Protein AF-A0A316UF73-F1 (afdb_monomer)

Sequence (270 aa):
MPQETIDFPAAYVLIGAYRLAHDPALWKPMWQDISGAAKKAGLVALVWGILTWPLQRVFVRTFMGGSSRVLGMSGAYHSLSEKADRLDDSLPFIIPIPSLQGFATFMFVLSQCSTILELWLRRRLKAARAKAYGETVRSRGKAPEWWTDYYEEWEEPPTQKAIKGAQKQSFYTKLATPLLRFFVFKVLLLPLDWVPFLSLFLSSWLRSLSLGRQLHEPLFQAKRMTPLQVEVWVTERSFAYRQFGFAAALFEHIPILGLVLSISNRVGAA

Radius of gyration: 22.14 Å; Cα contacts (8 Å, |Δi|>4): 238; chains: 1; bounding box: 57×42×58 Å

Solvent-accessible surface area (backbone atoms only — not comparable to full-atom values): 14469 Å² total; per-residue (Å²): 128,88,74,89,65,68,96,55,47,41,52,31,42,54,53,9,42,53,47,41,76,69,35,66,86,52,38,50,64,44,43,65,75,35,45,70,61,49,53,56,35,49,50,53,28,49,53,48,45,64,72,44,40,69,61,45,47,52,49,46,51,53,48,57,60,48,52,35,65,79,62,76,43,48,66,61,51,49,54,52,47,54,53,54,54,55,58,64,75,72,49,103,59,90,68,86,70,53,55,72,66,49,43,51,31,50,54,52,46,42,45,52,30,29,50,51,36,46,67,75,37,44,70,52,52,54,52,38,27,53,49,37,25,52,52,43,44,56,74,67,66,67,56,77,79,73,58,48,66,75,71,86,88,56,97,79,66,64,51,73,59,16,54,56,46,52,58,49,48,58,52,48,62,70,62,56,40,73,65,51,48,46,43,49,68,58,56,70,38,47,79,40,60,75,44,82,63,46,39,58,53,50,54,19,54,74,40,2,51,61,45,28,51,62,50,36,44,66,59,42,59,62,22,67,49,50,75,66,53,50,32,33,57,46,58,77,40,39,66,51,32,28,44,27,11,24,47,40,38,53,46,42,66,39,63,57,56,8,65,57,40,50,34,16,35,21,36,33,55,80

Mean predicted aligned error: 8.93 Å

Nearest PDB structures (foldseek):
  3tx3-assembly1_A  TM=4.507E-01  e=2.205E-02  Idiomarina loihiensis
  6d9z-assembly1_F  TM=4.640E-01  e=1.480E-01  Pseudomonas denitrificans (nom. rej.)

pLDDT: mean 82.26, std 13.81, range [28.83, 95.88]

Organism: NCBI:txid1684307

Secondary structure (DSSP, 8-state):
------S-TTHHHHHHHHHHHH-HHHHHHHHHHHHHHHHHHHHHHHHHHHHHHHHHHHHHHHHHHHHHHHTT-HHHHHHHHHHHHHHHTT-SS------HHHHHHHHHHHHHHHHHHHHHHHHHHHHHHHHHHHHHHHHTT--GGGSPPP----SS--HHHHHHHHHHHHHHHHH--HHHHHIIIIIITGGGGGSTTHHHHHHHHHHHHHHHHHHHHHHHHHTT--HHHHHHHHHHTHHHHHHHHHHHHHHHTSTTHHHHHHHHHHHHT-

InterPro domains:
  IPR052786 Outer_spore_wall_assembly [PTHR34292] (11-270)

Structure (mmCIF, N/CA/C/O backbone):
data_AF-A0A316UF73-F1
#
_entry.id   AF-A0A316UF73-F1
#
loop_
_atom_site.group_PDB
_atom_site.id
_atom_site.type_symbol
_atom_site.label_atom_id
_atom_site.label_alt_id
_atom_site.label_comp_id
_atom_site.label_asym_id
_atom_site.label_entity_id
_atom_site.label_seq_id
_atom_site.pdbx_PDB_ins_code
_atom_site.Cartn_x
_atom_site.Cartn_y
_atom_site.Cartn_z
_atom_site.occupancy
_atom_site.B_iso_or_equiv
_atom_site.auth_seq_id
_atom_site.auth_comp_id
_atom_site.auth_asym_id
_atom_site.auth_atom_id
_atom_site.pdbx_PDB_model_num
ATOM 1 N N . MET A 1 1 ? -15.124 -5.690 26.828 1.00 28.83 1 MET A N 1
ATOM 2 C CA . MET A 1 1 ? -13.990 -6.639 26.932 1.00 28.83 1 MET A CA 1
ATOM 3 C C . MET A 1 1 ? -12.790 -5.991 26.269 1.00 28.83 1 MET A C 1
ATOM 5 O O . MET A 1 1 ? -12.971 -5.543 25.140 1.00 28.83 1 MET A O 1
ATOM 9 N N . PRO A 1 2 ? -11.619 -5.901 26.920 1.00 35.25 2 PRO A N 1
ATOM 10 C CA . PRO A 1 2 ? -10.421 -5.437 26.238 1.00 35.25 2 PRO A CA 1
ATOM 11 C C . PRO A 1 2 ? -10.110 -6.464 25.148 1.00 35.25 2 PRO A C 1
ATOM 13 O O . PRO A 1 2 ? -9.874 -7.637 25.425 1.00 35.25 2 PRO A O 1
ATOM 16 N N . GLN A 1 3 ? -10.251 -6.056 23.891 1.00 54.09 3 GLN A N 1
ATOM 17 C CA . GLN A 1 3 ? -9.827 -6.881 22.771 1.00 54.09 3 GLN A CA 1
ATOM 18 C C . GLN A 1 3 ? -8.305 -6.901 22.835 1.00 54.09 3 GLN A C 1
ATOM 20 O O . GLN A 1 3 ? -7.695 -5.848 22.670 1.00 54.09 3 GLN A O 1
ATOM 25 N N . GLU A 1 4 ? -7.702 -8.058 23.106 1.00 49.69 4 GLU A N 1
ATOM 26 C CA . GLU A 1 4 ? -6.252 -8.230 23.011 1.00 49.69 4 GLU A CA 1
ATOM 27 C C . GLU A 1 4 ? -5.838 -8.078 21.544 1.00 49.69 4 GLU A C 1
ATOM 29 O O . GLU A 1 4 ? -5.718 -9.025 20.767 1.00 49.69 4 GLU A O 1
ATOM 34 N N . THR A 1 5 ? -5.716 -6.828 21.117 1.00 63.78 5 THR A N 1
ATOM 35 C CA . THR A 1 5 ? -5.029 -6.475 19.893 1.00 63.78 5 THR A CA 1
ATOM 36 C C . THR A 1 5 ? -3.549 -6.689 20.142 1.00 63.78 5 THR A C 1
ATOM 38 O O . THR A 1 5 ? -3.038 -6.220 21.150 1.00 63.78 5 THR A O 1
ATOM 41 N N . ILE A 1 6 ? -2.865 -7.349 19.210 1.00 66.38 6 ILE A N 1
ATOM 42 C CA . ILE A 1 6 ? -1.406 -7.497 19.234 1.00 66.38 6 ILE A CA 1
ATOM 43 C C . ILE A 1 6 ? -0.749 -6.143 19.548 1.00 66.38 6 ILE A C 1
ATOM 45 O O . ILE A 1 6 ? -1.049 -5.153 18.873 1.00 66.38 6 ILE A O 1
ATOM 49 N N . ASP A 1 7 ? 0.180 -6.131 20.508 1.00 79.44 7 ASP A N 1
ATOM 50 C CA . ASP A 1 7 ? 0.890 -4.932 20.995 1.00 79.44 7 ASP A CA 1
ATOM 51 C C . ASP A 1 7 ? 1.630 -4.159 19.890 1.00 79.44 7 ASP A C 1
ATOM 53 O O . ASP A 1 7 ? 1.967 -2.984 20.039 1.00 79.44 7 ASP A O 1
ATOM 57 N N . PHE A 1 8 ? 1.860 -4.809 18.746 1.00 86.25 8 PHE A N 1
ATOM 58 C CA . PHE A 1 8 ? 2.480 -4.237 17.560 1.00 86.25 8 PHE A CA 1
ATOM 59 C C . PHE A 1 8 ? 1.524 -4.234 16.349 1.00 86.25 8 PHE A C 1
ATOM 61 O O . PHE A 1 8 ? 1.571 -5.137 15.507 1.00 86.25 8 PHE A O 1
ATOM 68 N N . PRO A 1 9 ? 0.689 -3.188 16.189 1.00 87.62 9 PRO A N 1
ATOM 69 C CA . PRO A 1 9 ? -0.280 -3.067 15.098 1.00 87.62 9 PRO A CA 1
ATOM 70 C C . PRO A 1 9 ? 0.306 -3.181 13.684 1.00 87.62 9 PRO A C 1
ATOM 72 O O . PRO A 1 9 ? -0.379 -3.601 12.754 1.00 87.62 9 PRO A O 1
ATOM 75 N N . ALA A 1 10 ? 1.579 -2.838 13.487 1.00 91.06 10 ALA A N 1
ATOM 76 C CA . ALA A 1 10 ? 2.225 -2.988 12.185 1.00 91.06 10 ALA A CA 1
ATOM 77 C C . ALA A 1 10 ? 2.377 -4.465 11.751 1.00 91.06 10 ALA A C 1
ATOM 79 O O . ALA A 1 10 ? 2.398 -4.735 10.549 1.00 91.06 10 ALA A O 1
ATOM 80 N N . ALA A 1 11 ? 2.391 -5.432 12.682 1.00 92.00 11 ALA A N 1
ATOM 81 C CA . ALA A 1 11 ? 2.435 -6.862 12.347 1.00 92.00 11 ALA A CA 1
ATOM 82 C C . ALA A 1 11 ? 1.184 -7.352 11.604 1.00 92.00 11 ALA A C 1
ATOM 84 O O . ALA A 1 11 ? 1.275 -8.312 10.837 1.00 92.00 11 ALA A O 1
ATOM 85 N N . TYR A 1 12 ? 0.029 -6.690 11.755 1.00 91.44 12 TYR A N 1
ATOM 86 C CA . TYR A 1 12 ? -1.200 -7.093 11.058 1.00 91.44 12 TYR A CA 1
ATOM 87 C C . TYR A 1 12 ? -1.061 -7.073 9.534 1.00 91.44 12 TYR A C 1
ATOM 89 O O . TYR A 1 12 ? -1.748 -7.826 8.846 1.00 91.44 12 TYR A O 1
ATOM 97 N N . VAL A 1 13 ? -0.144 -6.267 8.997 1.00 93.00 13 VAL A N 1
ATOM 98 C CA . VAL A 1 13 ? 0.174 -6.248 7.565 1.00 93.00 13 VAL A CA 1
ATOM 99 C C . VAL A 1 13 ? 0.797 -7.577 7.117 1.00 93.00 13 VAL A C 1
ATOM 101 O O . VAL A 1 13 ? 0.409 -8.126 6.085 1.00 93.00 13 VAL A O 1
ATOM 104 N N . LEU A 1 14 ? 1.711 -8.133 7.919 1.00 93.44 14 LEU A N 1
ATOM 105 C CA . LEU A 1 14 ? 2.334 -9.435 7.664 1.00 93.44 14 LEU A CA 1
ATOM 106 C C . LEU A 1 14 ? 1.342 -10.580 7.870 1.00 93.44 14 LEU A C 1
ATOM 108 O O . LEU A 1 14 ? 1.284 -11.493 7.052 1.00 93.44 14 LEU A O 1
ATOM 112 N N . ILE A 1 15 ? 0.525 -10.507 8.923 1.00 92.06 15 ILE A N 1
ATOM 113 C CA . ILE A 1 15 ? -0.515 -11.508 9.203 1.00 92.06 15 ILE A CA 1
ATOM 114 C C . ILE A 1 15 ? -1.543 -11.539 8.070 1.00 92.06 15 ILE A C 1
ATOM 116 O O . ILE A 1 15 ? -1.921 -12.616 7.611 1.00 92.06 15 ILE A O 1
ATOM 120 N N . GLY A 1 16 ? -1.959 -10.371 7.574 1.00 92.88 16 GLY A N 1
ATOM 121 C CA . GLY A 1 16 ? -2.831 -10.260 6.409 1.00 92.88 16 GLY A CA 1
ATOM 122 C C . GLY A 1 16 ? -2.226 -10.923 5.171 1.00 92.88 16 GLY A C 1
ATOM 123 O O . GLY A 1 16 ? -2.930 -11.641 4.459 1.00 92.88 16 GLY A O 1
ATOM 124 N N . ALA A 1 17 ? -0.918 -10.754 4.956 1.00 94.06 17 ALA A N 1
ATOM 125 C CA . ALA A 1 17 ? -0.225 -11.300 3.791 1.00 94.06 17 ALA A CA 1
ATOM 126 C C . ALA A 1 17 ? -0.097 -12.819 3.896 1.00 94.06 17 ALA A C 1
ATOM 128 O O . ALA A 1 17 ? -0.426 -13.539 2.953 1.00 94.06 17 ALA A O 1
ATOM 129 N N . TYR A 1 18 ? 0.304 -13.297 5.074 1.00 94.31 18 TYR A N 1
ATOM 130 C CA . TYR A 1 18 ? 0.377 -14.713 5.402 1.00 94.31 18 TYR A CA 1
ATOM 131 C C . TYR A 1 18 ? -0.979 -15.395 5.213 1.00 94.31 18 TYR A C 1
ATOM 133 O O . TYR A 1 18 ? -1.071 -16.405 4.515 1.00 94.31 18 TYR A O 1
ATOM 141 N N . ARG A 1 19 ? -2.046 -14.816 5.775 1.00 92.62 19 ARG A N 1
ATOM 142 C CA . ARG A 1 19 ? -3.394 -15.381 5.704 1.00 92.62 19 ARG A CA 1
ATOM 143 C C . ARG A 1 19 ? -3.939 -15.373 4.282 1.00 92.62 19 ARG A C 1
ATOM 145 O O . ARG A 1 19 ? -4.504 -16.372 3.858 1.00 92.62 19 ARG A O 1
ATOM 152 N N . LEU A 1 20 ? -3.732 -14.291 3.529 1.00 92.75 20 LEU A N 1
ATOM 153 C CA . LEU A 1 20 ? -4.122 -14.245 2.122 1.00 92.75 20 LEU A CA 1
ATOM 154 C C . LEU A 1 20 ? -3.405 -15.338 1.318 1.00 92.75 20 LEU A C 1
ATOM 156 O O . LEU A 1 20 ? -4.044 -15.995 0.510 1.00 92.75 20 LEU A O 1
ATOM 160 N N . ALA A 1 21 ? -2.112 -15.571 1.550 1.00 92.62 21 ALA A N 1
ATOM 161 C CA . ALA A 1 21 ? -1.355 -16.590 0.825 1.00 92.62 21 ALA A CA 1
ATOM 162 C C . ALA A 1 21 ? -1.769 -18.033 1.175 1.00 92.62 21 ALA A C 1
ATOM 164 O O . ALA A 1 21 ? -1.796 -18.887 0.290 1.00 92.62 21 ALA A O 1
ATOM 165 N N . HIS A 1 22 ? -2.098 -18.308 2.441 1.00 92.31 22 HIS A N 1
ATOM 166 C CA . HIS A 1 22 ? -2.342 -19.674 2.920 1.00 92.31 22 HIS A CA 1
ATOM 167 C C . HIS A 1 22 ? -3.815 -20.087 2.914 1.00 92.31 22 HIS A C 1
ATOM 169 O O . HIS A 1 22 ? -4.098 -21.273 2.773 1.00 92.31 22 HIS A O 1
ATOM 175 N N . ASP A 1 23 ? -4.757 -19.151 3.049 1.00 91.81 23 ASP A N 1
ATOM 176 C CA . ASP A 1 23 ? -6.180 -19.477 3.134 1.00 91.81 23 ASP A CA 1
ATOM 177 C C . ASP A 1 23 ? -6.820 -19.547 1.731 1.00 91.81 23 ASP A C 1
ATOM 179 O O . ASP A 1 23 ? -7.048 -18.507 1.092 1.00 91.81 23 ASP A O 1
ATOM 183 N N . PRO A 1 24 ? -7.149 -20.751 1.218 1.00 89.75 24 PRO A N 1
ATOM 184 C CA . PRO A 1 24 ? -7.752 -20.903 -0.100 1.00 89.75 24 PRO A CA 1
ATOM 185 C C . PRO A 1 24 ? -9.156 -20.304 -0.185 1.00 89.75 24 PRO A C 1
ATOM 187 O O . PRO A 1 24 ? -9.591 -19.987 -1.293 1.00 89.75 24 PRO A O 1
ATOM 190 N N . ALA A 1 25 ? -9.859 -20.132 0.940 1.00 88.75 25 ALA A N 1
ATOM 191 C CA . ALA A 1 25 ? -11.155 -19.464 0.961 1.00 88.75 25 ALA A CA 1
ATOM 192 C C . ALA A 1 25 ? -11.015 -17.956 0.707 1.00 88.75 25 ALA A C 1
ATOM 194 O O . ALA A 1 25 ? -11.953 -17.330 0.218 1.00 88.75 25 ALA A O 1
ATOM 195 N N . LEU A 1 26 ? -9.836 -17.381 0.973 1.00 88.94 26 LEU A N 1
ATOM 196 C CA . LEU A 1 26 ? -9.539 -15.982 0.696 1.00 88.94 26 LEU A CA 1
ATOM 197 C C . LEU A 1 26 ? -9.005 -15.789 -0.729 1.00 88.94 26 LEU A C 1
ATOM 199 O O . LEU A 1 26 ? -9.657 -15.133 -1.544 1.00 88.94 26 LEU A O 1
ATOM 203 N N . TRP A 1 27 ? -7.835 -16.330 -1.076 1.00 90.25 27 TRP A N 1
ATOM 204 C CA . TRP A 1 27 ? -7.183 -15.916 -2.328 1.00 90.25 27 TRP A CA 1
ATOM 205 C C . TRP A 1 27 ? -7.858 -16.444 -3.594 1.00 90.25 27 TRP A C 1
ATOM 207 O O . TRP A 1 27 ? -7.889 -15.726 -4.595 1.00 90.25 27 TRP A O 1
ATOM 217 N N . LYS A 1 28 ? -8.420 -17.663 -3.581 1.00 92.06 28 LYS A N 1
ATOM 218 C CA . LYS A 1 28 ? -9.039 -18.261 -4.778 1.00 92.06 28 LYS A CA 1
ATOM 219 C C . LYS A 1 28 ? -10.181 -17.407 -5.333 1.00 92.06 28 LYS A C 1
ATOM 221 O O . LYS A 1 28 ? -10.108 -17.061 -6.515 1.00 92.06 28 LYS A O 1
ATOM 226 N N . PRO A 1 29 ? -11.203 -17.016 -4.544 1.00 90.56 29 PRO A N 1
ATOM 227 C CA . PRO A 1 29 ? -12.295 -16.212 -5.082 1.00 90.56 29 PRO A CA 1
ATOM 228 C C . PRO A 1 29 ? -11.833 -14.819 -5.524 1.00 90.56 29 PRO A C 1
ATOM 230 O O . PRO A 1 29 ? -12.322 -14.306 -6.527 1.00 90.56 29 PRO A O 1
ATOM 233 N N . MET A 1 30 ? -10.865 -14.212 -4.830 1.00 90.56 30 MET A N 1
ATOM 234 C CA . MET A 1 30 ? -10.316 -12.909 -5.228 1.00 90.56 30 MET A CA 1
ATOM 235 C C . MET A 1 30 ? -9.553 -12.995 -6.553 1.00 90.56 30 MET A C 1
ATOM 237 O O . MET A 1 30 ? -9.699 -12.131 -7.419 1.00 90.56 30 MET A O 1
ATOM 241 N N . TRP A 1 31 ? -8.750 -14.047 -6.727 1.00 91.31 31 TRP A N 1
ATOM 242 C CA . TRP A 1 31 ? -7.999 -14.274 -7.953 1.00 91.31 31 TRP A CA 1
ATOM 243 C C . TRP A 1 31 ? -8.919 -14.591 -9.124 1.00 91.31 31 TRP A C 1
ATOM 245 O O . TRP A 1 31 ? -8.726 -14.041 -10.203 1.00 91.31 31 TRP A O 1
ATOM 255 N N . GLN A 1 32 ? -9.952 -15.411 -8.932 1.00 91.44 32 GLN A N 1
ATOM 256 C CA . GLN A 1 32 ? -10.932 -15.703 -9.981 1.00 91.44 32 GLN A CA 1
ATOM 257 C C . GLN A 1 32 ? -11.586 -14.418 -10.510 1.00 91.44 32 GLN A C 1
ATOM 259 O O . GLN A 1 32 ? -11.602 -14.205 -11.724 1.00 91.44 32 GLN A O 1
ATOM 264 N N . ASP A 1 33 ? -11.992 -13.514 -9.614 1.00 89.00 33 ASP A N 1
ATOM 265 C CA . ASP A 1 33 ? -12.636 -12.242 -9.969 1.00 89.00 33 ASP A CA 1
ATOM 266 C C . ASP A 1 33 ? -11.705 -11.264 -10.716 1.00 89.00 33 ASP A C 1
ATOM 268 O O . ASP A 1 33 ? -12.166 -10.433 -11.509 1.00 89.00 33 ASP A O 1
ATOM 272 N N . ILE A 1 34 ? -10.393 -11.331 -10.455 1.00 92.31 34 ILE A N 1
ATOM 273 C CA . ILE A 1 34 ? -9.391 -10.401 -10.999 1.00 92.31 34 ILE A CA 1
ATOM 274 C C . ILE A 1 34 ? -8.659 -10.972 -12.222 1.00 92.31 34 ILE A C 1
ATOM 276 O O . ILE A 1 34 ? -8.307 -10.215 -13.128 1.00 92.31 34 ILE A O 1
ATOM 280 N N . SER A 1 35 ? -8.438 -12.285 -12.279 1.00 92.38 35 SER A N 1
ATOM 281 C CA . SER A 1 35 ? -7.480 -12.947 -13.176 1.00 92.38 35 SER A CA 1
ATOM 282 C C . SER A 1 35 ? -7.672 -12.597 -14.650 1.00 92.38 35 SER A C 1
ATOM 284 O O . SER A 1 3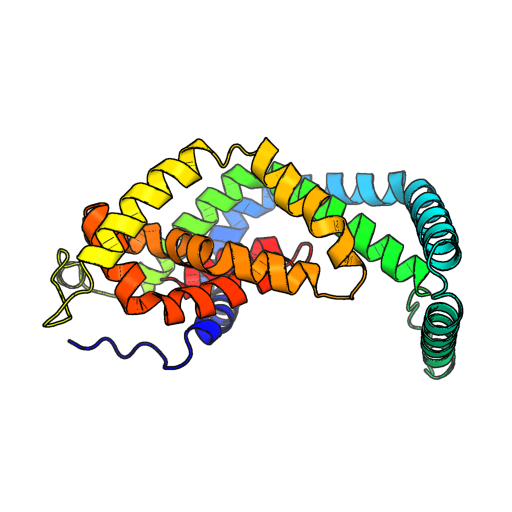5 ? -6.699 -12.308 -15.342 1.00 92.38 35 SER A O 1
ATOM 286 N N . GLY A 1 36 ? -8.913 -12.563 -15.143 1.00 92.12 36 GLY A N 1
ATOM 287 C CA . GLY A 1 36 ? -9.199 -12.228 -16.539 1.00 92.12 36 GLY A CA 1
ATOM 288 C C . GLY A 1 36 ? -8.780 -10.801 -16.903 1.00 92.12 36 GLY A C 1
ATOM 289 O O . GLY A 1 36 ? -8.153 -10.579 -17.940 1.00 92.12 36 GLY A O 1
ATOM 290 N N . ALA A 1 37 ? -9.076 -9.833 -16.033 1.00 91.88 37 ALA A N 1
ATOM 291 C CA . ALA A 1 37 ? -8.664 -8.446 -16.223 1.00 91.88 37 ALA A CA 1
ATOM 292 C C . ALA A 1 37 ? -7.154 -8.278 -16.001 1.00 91.88 37 ALA A C 1
ATOM 294 O O . ALA A 1 37 ? -6.503 -7.572 -16.765 1.00 91.88 37 ALA A O 1
ATOM 295 N N . ALA A 1 38 ? -6.586 -8.967 -15.008 1.00 93.06 38 ALA A N 1
ATOM 296 C CA . ALA A 1 38 ? -5.161 -8.911 -14.703 1.00 93.06 38 ALA A CA 1
ATOM 297 C C . ALA A 1 38 ? -4.300 -9.487 -15.827 1.00 93.06 38 ALA A C 1
ATOM 299 O O . ALA A 1 38 ? -3.264 -8.913 -16.126 1.00 93.06 38 ALA A O 1
ATOM 300 N N . LYS A 1 39 ? -4.739 -10.553 -16.508 1.00 94.12 39 LYS A N 1
ATOM 301 C CA . LYS A 1 39 ? -4.039 -11.100 -17.684 1.00 94.12 39 LYS A CA 1
ATOM 302 C C . LYS A 1 39 ? -3.982 -10.094 -18.831 1.00 94.12 39 LYS A C 1
ATOM 304 O O . LYS A 1 39 ? -2.912 -9.852 -19.379 1.00 94.12 39 LYS A O 1
ATOM 309 N N . LYS A 1 40 ? -5.119 -9.466 -19.160 1.00 93.69 40 LYS A N 1
ATOM 310 C CA . LYS A 1 40 ? -5.174 -8.409 -20.186 1.00 93.69 40 LYS A CA 1
ATOM 311 C C . LYS A 1 40 ? -4.274 -7.239 -19.794 1.00 93.69 40 LYS A C 1
ATOM 313 O O . LYS A 1 40 ? -3.483 -6.778 -20.610 1.00 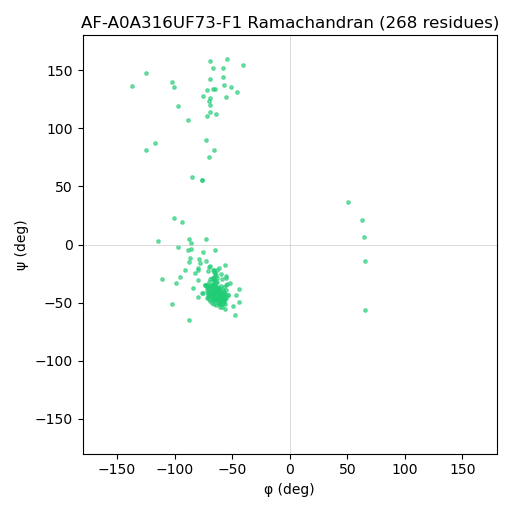93.69 40 LYS A O 1
ATOM 318 N N . ALA A 1 41 ? -4.346 -6.824 -18.530 1.00 93.62 41 ALA A N 1
ATOM 319 C CA . ALA A 1 41 ? -3.545 -5.739 -17.981 1.00 93.62 41 ALA A CA 1
ATOM 320 C C . ALA A 1 41 ? -2.050 -6.011 -17.950 1.00 93.62 41 ALA A C 1
ATOM 322 O O . ALA A 1 41 ? -1.274 -5.140 -18.332 1.00 93.62 41 ALA A O 1
ATOM 323 N N . GLY A 1 42 ? -1.662 -7.229 -17.593 1.00 93.88 42 GLY A N 1
ATOM 324 C CA . GLY A 1 42 ? -0.287 -7.692 -17.680 1.00 93.88 42 GLY A CA 1
ATOM 325 C C . GLY A 1 42 ? 0.227 -7.641 -19.112 1.00 93.88 42 GLY A C 1
ATOM 326 O O . GLY A 1 42 ? 1.326 -7.150 -19.328 1.00 93.88 42 GLY A O 1
ATOM 327 N N . LEU A 1 43 ? -0.580 -8.056 -20.095 1.00 95.19 43 LEU A N 1
ATOM 328 C CA . LEU A 1 43 ? -0.186 -8.005 -21.503 1.00 95.19 43 LEU A CA 1
ATOM 329 C C . LEU A 1 43 ? 0.042 -6.568 -21.986 1.00 95.19 43 LEU A C 1
ATOM 331 O O . LEU A 1 43 ? 1.063 -6.295 -22.606 1.00 95.19 43 LEU A O 1
ATOM 335 N N . VAL A 1 44 ? -0.852 -5.631 -21.659 1.00 95.25 44 VAL A N 1
ATOM 336 C CA . VAL A 1 44 ? -0.661 -4.217 -22.031 1.00 95.25 44 VAL A CA 1
ATOM 337 C C . VAL A 1 44 ? 0.537 -3.598 -21.320 1.00 95.25 44 VAL A C 1
ATOM 339 O O . VAL A 1 44 ? 1.316 -2.897 -21.959 1.00 95.25 44 VAL A O 1
ATOM 342 N N . ALA A 1 45 ? 0.724 -3.875 -20.029 1.00 94.06 45 ALA A N 1
ATOM 343 C CA . ALA A 1 45 ? 1.884 -3.391 -19.284 1.00 94.06 45 ALA A CA 1
ATOM 344 C C . ALA A 1 45 ? 3.202 -3.956 -19.844 1.00 94.06 45 ALA A C 1
ATOM 346 O O . ALA A 1 45 ? 4.181 -3.227 -19.960 1.00 94.06 45 ALA A O 1
ATOM 347 N N . LEU A 1 46 ? 3.214 -5.229 -20.249 1.00 94.12 46 LEU A N 1
ATOM 348 C CA . LEU A 1 46 ? 4.368 -5.877 -20.869 1.00 94.12 46 LEU A CA 1
ATOM 349 C C . LEU A 1 46 ? 4.686 -5.266 -22.237 1.00 94.12 46 LEU A C 1
ATOM 351 O O . LEU A 1 46 ? 5.834 -4.912 -22.491 1.00 94.12 46 LEU A O 1
ATOM 355 N N . VAL A 1 47 ? 3.676 -5.091 -23.095 1.00 95.88 47 VAL A N 1
ATOM 356 C CA . VAL A 1 47 ? 3.843 -4.439 -24.403 1.00 95.88 47 VAL A CA 1
ATOM 357 C C . VAL A 1 47 ? 4.355 -3.010 -24.225 1.00 95.88 47 VAL A C 1
ATOM 359 O O . VAL A 1 47 ? 5.301 -2.620 -24.902 1.00 95.88 47 VAL A O 1
ATOM 362 N N . TRP A 1 48 ? 3.792 -2.258 -23.274 1.00 94.88 48 TRP A N 1
ATOM 363 C CA . TRP A 1 48 ? 4.280 -0.926 -22.918 1.00 94.88 48 TRP A CA 1
ATOM 364 C C . TRP A 1 48 ? 5.756 -0.968 -22.524 1.00 94.88 48 TRP A C 1
ATOM 366 O O . TRP A 1 48 ? 6.564 -0.300 -23.159 1.00 94.88 48 TRP A O 1
ATOM 376 N N . GLY A 1 49 ? 6.119 -1.804 -21.548 1.00 92.19 49 GLY A N 1
ATOM 377 C CA . GL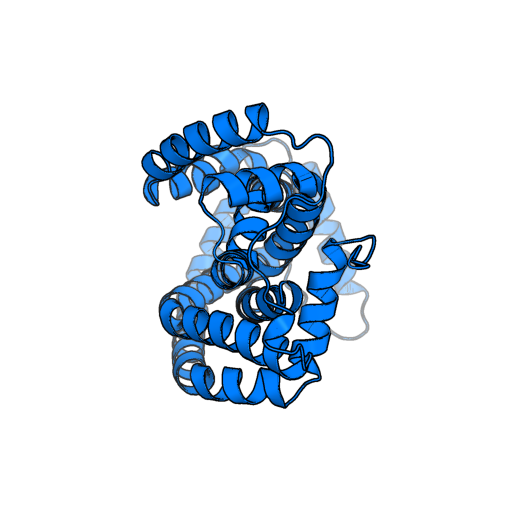Y A 1 49 ? 7.486 -1.904 -21.045 1.00 92.19 49 GLY A CA 1
ATOM 378 C C . GLY A 1 49 ? 8.512 -2.252 -22.124 1.00 92.19 49 GLY A C 1
ATOM 379 O O . GLY A 1 49 ? 9.579 -1.646 -22.147 1.00 92.19 49 GLY A O 1
ATOM 380 N N . ILE A 1 50 ? 8.185 -3.166 -23.045 1.00 92.62 50 ILE A N 1
ATOM 381 C CA . ILE A 1 50 ? 9.074 -3.544 -24.157 1.00 92.62 50 ILE A CA 1
ATOM 382 C C . ILE A 1 50 ? 9.219 -2.395 -25.160 1.00 92.62 50 ILE A C 1
ATOM 384 O O . ILE A 1 50 ? 10.338 -2.046 -25.533 1.00 92.62 50 ILE A O 1
ATOM 388 N N . LEU A 1 51 ? 8.107 -1.787 -25.586 1.00 93.62 51 LEU A N 1
ATOM 389 C CA . LEU A 1 51 ? 8.127 -0.722 -26.592 1.00 93.62 51 LEU A CA 1
ATOM 390 C C . LEU A 1 51 ? 8.814 0.549 -26.077 1.00 93.62 51 LEU A C 1
ATOM 392 O O . LEU A 1 51 ? 9.522 1.216 -26.830 1.00 93.62 51 LEU A O 1
ATOM 396 N N . THR A 1 52 ? 8.637 0.886 -24.797 1.00 92.81 52 THR A N 1
ATOM 397 C CA . THR A 1 52 ? 9.222 2.097 -24.207 1.00 92.81 52 THR A CA 1
ATOM 398 C C . THR A 1 52 ? 10.640 1.905 -23.684 1.00 92.81 52 THR A C 1
ATOM 400 O O . THR A 1 52 ? 11.303 2.902 -23.396 1.00 92.81 52 THR A O 1
ATOM 403 N N . TRP A 1 53 ? 11.132 0.665 -23.581 1.00 89.94 53 TRP A N 1
ATOM 404 C CA . TRP A 1 53 ? 12.448 0.343 -23.022 1.00 89.94 53 TRP A CA 1
ATOM 405 C C . TRP A 1 53 ? 13.612 1.183 -23.580 1.00 89.94 53 TRP A C 1
ATOM 407 O O . TRP A 1 53 ? 14.335 1.786 -22.779 1.00 89.94 53 TRP A O 1
ATOM 417 N N . PRO A 1 54 ? 13.829 1.290 -24.912 1.00 89.38 54 PRO A N 1
ATOM 418 C CA . PRO A 1 54 ? 14.959 2.058 -25.437 1.00 89.38 54 PRO A CA 1
ATOM 419 C C . PRO A 1 54 ? 14.852 3.545 -25.083 1.00 89.38 54 PRO A C 1
ATOM 421 O O . PRO A 1 54 ? 15.848 4.162 -24.703 1.00 89.38 54 PRO A O 1
ATOM 424 N N . LEU A 1 55 ? 13.639 4.105 -25.130 1.00 90.50 55 LEU A N 1
ATOM 425 C CA . LEU A 1 55 ? 13.384 5.501 -24.786 1.00 90.50 55 LEU A CA 1
ATOM 426 C C . LEU A 1 55 ? 13.625 5.764 -23.293 1.00 90.50 55 LEU A C 1
ATOM 428 O O . LEU A 1 55 ? 14.289 6.735 -22.933 1.00 90.50 55 LEU A O 1
ATOM 432 N N . GLN A 1 56 ? 13.137 4.880 -22.421 1.00 88.94 56 GLN A N 1
ATOM 433 C CA . GLN A 1 56 ? 13.319 4.985 -20.972 1.00 88.94 56 GLN A CA 1
ATOM 434 C C . GLN A 1 56 ? 14.790 4.856 -20.579 1.00 88.94 56 GLN A C 1
ATOM 436 O O . GLN A 1 56 ? 15.258 5.618 -19.737 1.00 88.94 56 GLN A O 1
ATOM 441 N N . ARG A 1 57 ? 15.545 3.960 -21.224 1.00 85.88 57 ARG A N 1
ATOM 442 C CA . ARG A 1 57 ? 16.986 3.812 -20.984 1.00 85.88 57 ARG A CA 1
ATOM 443 C C . ARG A 1 57 ? 17.758 5.083 -21.342 1.00 85.88 57 ARG A C 1
ATOM 445 O O . ARG A 1 57 ? 18.648 5.485 -20.593 1.00 85.88 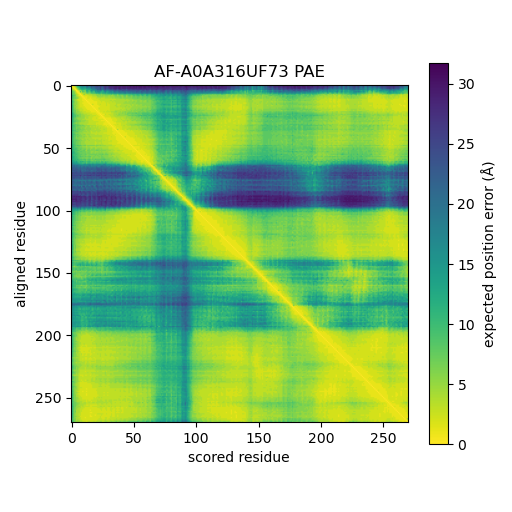57 ARG A O 1
ATOM 452 N N . VAL A 1 58 ? 17.417 5.726 -22.461 1.00 86.19 58 VAL A N 1
ATOM 453 C CA . VAL A 1 58 ? 18.009 7.016 -22.852 1.00 86.19 58 VAL A CA 1
ATOM 454 C C . VAL A 1 58 ? 17.633 8.103 -21.848 1.00 86.19 58 VAL A C 1
ATOM 456 O O . VAL A 1 58 ? 18.512 8.814 -21.369 1.00 86.19 58 VAL A O 1
ATOM 459 N N . PHE A 1 59 ? 16.356 8.195 -21.471 1.00 86.19 59 PHE A N 1
ATOM 460 C CA . PHE A 1 59 ? 15.882 9.172 -20.493 1.00 86.19 59 PHE A CA 1
ATOM 461 C C . PHE A 1 59 ? 16.599 9.042 -19.143 1.00 86.19 59 PHE A C 1
ATOM 463 O O . PHE A 1 59 ? 17.132 10.027 -18.639 1.00 86.19 59 PHE A O 1
ATOM 470 N N . VAL A 1 60 ? 16.668 7.832 -18.582 1.00 82.56 60 VAL A N 1
ATOM 471 C CA . VAL A 1 60 ? 17.309 7.572 -17.284 1.00 82.56 60 VAL A CA 1
ATOM 472 C C . VAL A 1 60 ? 18.802 7.871 -17.340 1.00 82.56 60 VAL A C 1
ATOM 474 O O . VAL A 1 60 ? 19.322 8.510 -16.429 1.00 82.56 60 VAL A O 1
ATOM 477 N N . ARG A 1 61 ? 19.490 7.492 -18.424 1.00 80.56 61 ARG A N 1
ATOM 478 C CA . ARG A 1 61 ? 20.910 7.819 -18.608 1.00 80.56 61 ARG A CA 1
ATOM 479 C C . ARG A 1 61 ? 21.141 9.330 -18.619 1.00 80.56 61 ARG A C 1
ATOM 481 O O . ARG A 1 61 ? 22.031 9.811 -17.922 1.00 80.56 61 ARG A O 1
ATOM 488 N N . THR A 1 62 ? 20.339 10.072 -19.378 1.00 80.19 62 THR A N 1
ATOM 489 C CA . THR A 1 62 ? 20.441 11.536 -19.458 1.00 80.19 62 THR A CA 1
ATOM 490 C C . THR A 1 62 ? 20.107 12.188 -18.119 1.00 80.19 62 THR A C 1
ATOM 492 O O . THR A 1 62 ? 20.820 13.086 -17.680 1.00 80.19 62 THR A O 1
ATOM 495 N N . PHE A 1 63 ? 19.066 11.708 -17.437 1.00 79.56 63 PHE A N 1
ATOM 496 C CA . PHE A 1 63 ? 18.643 12.234 -16.145 1.00 79.56 63 PHE A CA 1
ATOM 497 C C . PHE A 1 63 ? 19.694 11.987 -15.057 1.00 79.56 63 PHE A C 1
ATOM 499 O O . PHE A 1 63 ? 20.124 12.940 -14.421 1.00 79.56 63 PHE A O 1
ATOM 506 N N . MET A 1 64 ? 20.173 10.750 -14.892 1.00 71.44 64 MET A N 1
ATOM 507 C CA . MET A 1 64 ? 21.185 10.402 -13.881 1.00 71.44 64 MET A CA 1
ATOM 508 C C . MET A 1 64 ? 22.556 11.033 -14.175 1.00 71.44 64 MET A C 1
ATOM 510 O O . MET A 1 64 ? 23.277 11.434 -13.257 1.00 71.44 64 MET A O 1
ATOM 514 N N . GLY A 1 65 ? 22.923 11.149 -15.456 1.00 66.94 65 GLY A N 1
ATOM 515 C CA . GLY A 1 65 ? 24.151 11.824 -15.879 1.00 66.94 65 GLY A CA 1
ATOM 516 C C . GLY A 1 65 ? 24.096 13.345 -15.694 1.00 66.94 65 GLY A C 1
ATOM 517 O O . GLY A 1 65 ? 25.096 13.956 -15.329 1.00 66.94 65 GLY A O 1
ATOM 518 N N . GLY A 1 66 ? 22.929 13.961 -15.906 1.00 65.06 66 GLY A N 1
ATOM 519 C CA . GLY A 1 66 ? 22.715 15.392 -15.684 1.00 65.06 66 GLY A CA 1
ATOM 520 C C . GLY A 1 66 ? 22.572 15.751 -14.204 1.00 65.06 66 GLY A C 1
ATOM 521 O O . GLY A 1 66 ? 23.170 16.722 -13.743 1.00 65.06 66 GLY A O 1
ATOM 522 N N . SER A 1 67 ? 21.838 14.943 -13.435 1.00 61.22 67 SER A N 1
ATOM 523 C CA . SER A 1 67 ? 21.565 15.201 -12.020 1.00 61.22 67 SER A CA 1
ATOM 524 C C . SER A 1 67 ? 22.819 15.089 -11.157 1.00 61.22 67 SER A C 1
ATOM 526 O O . SER A 1 67 ? 23.036 15.926 -10.292 1.00 61.22 67 SER A O 1
ATOM 528 N N . SER A 1 68 ? 23.700 14.113 -11.404 1.00 55.81 68 SER A N 1
ATOM 529 C CA . SER A 1 68 ? 24.943 13.979 -10.625 1.00 55.81 68 SER A CA 1
ATOM 530 C C . SER A 1 68 ? 25.907 15.161 -10.823 1.00 55.81 68 SER A C 1
ATOM 532 O O . SER A 1 68 ? 26.662 15.502 -9.911 1.00 55.81 68 SER A O 1
ATOM 534 N N . ARG A 1 69 ? 25.841 15.828 -11.985 1.00 56.59 69 ARG A N 1
ATOM 535 C CA . ARG A 1 69 ? 26.726 16.935 -12.378 1.00 56.59 69 ARG A CA 1
ATOM 536 C C . ARG A 1 69 ? 26.269 18.293 -11.846 1.00 56.59 69 ARG A C 1
ATOM 538 O O . ARG A 1 69 ? 27.101 19.092 -11.436 1.00 56.59 69 ARG A O 1
ATOM 545 N N . VAL A 1 70 ? 24.958 18.531 -11.807 1.00 53.41 70 VAL A N 1
ATOM 546 C CA . VAL A 1 70 ? 24.360 19.770 -11.272 1.00 53.41 70 VAL A CA 1
ATOM 547 C C . VAL A 1 70 ? 24.509 19.865 -9.744 1.00 53.41 70 VAL A C 1
ATOM 549 O O . VAL A 1 70 ? 24.430 20.952 -9.185 1.00 53.41 70 VAL A O 1
ATOM 552 N N . LEU A 1 71 ? 24.765 18.743 -9.062 1.00 53.41 71 LEU A N 1
ATOM 553 C CA . LEU A 1 71 ? 24.624 18.630 -7.606 1.00 53.41 71 LEU A CA 1
ATOM 554 C C . LEU A 1 71 ? 25.924 18.398 -6.833 1.00 53.41 71 LEU A C 1
ATOM 556 O O . LEU A 1 71 ? 25.874 18.197 -5.625 1.00 53.41 71 LEU A O 1
ATOM 560 N N . GLY A 1 72 ? 27.083 18.380 -7.501 1.00 54.44 72 GLY A N 1
ATOM 561 C CA . GLY A 1 72 ? 28.386 18.200 -6.839 1.00 54.44 72 GLY A CA 1
ATOM 562 C C . GLY A 1 72 ? 28.593 16.835 -6.157 1.00 54.44 72 GLY A C 1
ATOM 563 O O . GLY A 1 72 ? 29.614 16.618 -5.516 1.00 54.44 72 GLY A O 1
ATOM 564 N N . MET A 1 73 ? 27.658 15.893 -6.322 1.00 54.78 73 MET A N 1
ATOM 565 C CA . MET A 1 73 ? 27.668 14.550 -5.720 1.00 54.78 73 MET A CA 1
ATOM 566 C C . MET A 1 73 ? 28.289 13.487 -6.640 1.00 54.78 73 MET A C 1
ATOM 568 O O . MET A 1 73 ? 28.073 12.286 -6.456 1.00 54.78 73 MET A O 1
ATOM 572 N N . SER A 1 74 ? 29.071 13.912 -7.635 1.00 57.66 74 SER A N 1
ATOM 573 C CA . SER A 1 74 ? 29.741 13.021 -8.588 1.00 57.66 74 SER A CA 1
ATOM 574 C C . SER A 1 74 ? 30.604 11.972 -7.881 1.00 57.66 74 SER A C 1
ATOM 576 O O . SER A 1 74 ? 30.561 10.807 -8.261 1.00 57.66 74 SER A O 1
ATOM 578 N N . GLY A 1 75 ? 31.305 12.340 -6.802 1.00 58.00 75 GLY A N 1
ATOM 579 C CA . GLY A 1 75 ? 32.143 11.415 -6.028 1.00 58.00 75 GLY A CA 1
ATOM 580 C C . GLY A 1 75 ? 31.357 10.294 -5.335 1.00 58.00 75 GLY A C 1
ATOM 581 O O . GLY A 1 75 ? 31.739 9.128 -5.422 1.00 58.00 75 GLY A O 1
ATOM 582 N N . ALA A 1 76 ? 30.219 10.613 -4.707 1.00 58.16 76 ALA A N 1
ATOM 583 C CA . ALA A 1 76 ? 29.361 9.613 -4.065 1.00 58.16 76 ALA A CA 1
ATOM 584 C C . ALA A 1 76 ? 28.739 8.668 -5.104 1.00 58.16 76 ALA A C 1
ATOM 586 O O . ALA A 1 76 ? 28.758 7.450 -4.925 1.00 58.16 76 ALA A O 1
ATOM 587 N N . TYR A 1 77 ? 28.262 9.224 -6.221 1.00 60.78 77 TYR A N 1
ATOM 588 C CA . TYR A 1 77 ? 27.723 8.457 -7.340 1.00 60.78 77 TYR A CA 1
ATOM 589 C C . TYR A 1 77 ? 28.767 7.524 -7.969 1.00 60.78 77 TYR A C 1
ATOM 591 O O . TYR A 1 77 ? 28.474 6.351 -8.181 1.00 60.78 77 TYR A O 1
ATOM 599 N N . HIS A 1 78 ? 29.993 8.005 -8.199 1.00 60.25 78 HIS A N 1
ATOM 600 C CA . HIS A 1 78 ? 31.091 7.174 -8.694 1.00 60.25 78 HIS A CA 1
ATOM 601 C C . HIS A 1 78 ? 31.429 6.048 -7.717 1.00 60.25 78 HIS A C 1
ATOM 603 O O . HIS A 1 78 ? 31.523 4.905 -8.144 1.00 60.25 78 HIS A O 1
ATOM 609 N N . SER A 1 79 ? 31.497 6.327 -6.410 1.00 61.44 79 SER A N 1
ATOM 610 C CA . SER A 1 79 ? 31.783 5.291 -5.410 1.00 61.44 79 SER A CA 1
ATOM 611 C C . SER A 1 79 ? 30.679 4.229 -5.293 1.00 61.44 79 SER A C 1
ATOM 613 O O . SER A 1 79 ? 30.974 3.059 -5.059 1.00 61.44 79 SER A O 1
ATOM 615 N N . LEU A 1 80 ? 29.409 4.617 -5.465 1.00 60.06 80 LEU A N 1
ATOM 616 C CA . LEU A 1 80 ? 28.267 3.701 -5.449 1.00 60.06 80 LEU A CA 1
ATOM 617 C C . LEU A 1 80 ? 28.184 2.885 -6.740 1.00 60.06 80 LEU A C 1
ATOM 619 O O . LEU A 1 80 ? 27.939 1.686 -6.667 1.00 60.06 80 LEU A O 1
ATOM 623 N N . SER A 1 81 ? 28.423 3.511 -7.896 1.00 59.97 81 SER A N 1
ATOM 624 C CA . SER A 1 81 ? 28.480 2.816 -9.187 1.00 59.97 81 SER A CA 1
ATOM 625 C C . SER A 1 81 ? 29.629 1.812 -9.208 1.00 59.97 81 SER A C 1
ATOM 627 O O . SER A 1 81 ? 29.405 0.649 -9.496 1.00 59.97 81 SER A O 1
ATOM 629 N N . GLU A 1 82 ? 30.833 2.223 -8.805 1.00 62.34 82 GLU A N 1
ATOM 630 C CA . GLU A 1 82 ? 32.027 1.372 -8.805 1.00 62.34 82 GLU A CA 1
ATOM 631 C C . GLU A 1 82 ? 31.900 0.189 -7.832 1.00 62.34 82 GLU A C 1
ATOM 633 O O . GLU A 1 82 ? 32.320 -0.922 -8.144 1.00 62.34 82 GLU A O 1
ATOM 638 N N . LYS A 1 83 ? 31.289 0.390 -6.654 1.00 60.16 83 LYS A N 1
ATOM 639 C CA . LYS A 1 83 ? 31.008 -0.710 -5.713 1.00 60.16 83 LYS A CA 1
ATOM 640 C C . LYS A 1 83 ? 29.914 -1.652 -6.214 1.00 60.16 83 LYS A C 1
ATOM 642 O O . LYS A 1 83 ? 30.014 -2.849 -5.965 1.00 60.16 83 LYS A O 1
ATOM 647 N N . ALA A 1 84 ? 28.884 -1.127 -6.877 1.00 57.31 84 ALA A N 1
ATOM 648 C CA . ALA A 1 84 ? 27.823 -1.942 -7.461 1.00 57.31 84 ALA A CA 1
ATOM 649 C C . ALA A 1 84 ? 28.349 -2.789 -8.630 1.00 57.31 84 ALA A C 1
ATOM 651 O O . ALA A 1 84 ? 28.058 -3.978 -8.681 1.00 57.31 84 ALA A O 1
ATOM 652 N N . ASP A 1 85 ? 29.182 -2.204 -9.494 1.00 58.00 85 ASP A N 1
ATOM 653 C CA . ASP A 1 85 ? 29.782 -2.895 -10.639 1.00 58.00 85 ASP A CA 1
ATOM 654 C C . ASP A 1 85 ? 30.809 -3.962 -10.181 1.00 58.00 85 ASP A C 1
ATOM 656 O O . ASP A 1 85 ? 30.861 -5.048 -10.744 1.00 58.00 85 ASP A O 1
ATOM 660 N N . ARG A 1 86 ? 31.558 -3.733 -9.085 1.00 55.59 86 ARG A N 1
ATOM 661 C CA . ARG A 1 86 ? 32.479 -4.738 -8.496 1.00 55.59 86 ARG A CA 1
ATOM 662 C C . ARG A 1 86 ? 31.796 -5.959 -7.870 1.00 55.59 86 ARG A C 1
ATOM 664 O O . ARG A 1 86 ? 32.416 -7.015 -7.780 1.00 55.59 86 ARG A O 1
ATOM 671 N N . LEU A 1 87 ? 30.567 -5.819 -7.366 1.00 51.34 87 LEU A N 1
ATOM 672 C CA . LEU A 1 87 ? 29.812 -6.950 -6.807 1.00 51.34 87 LEU A CA 1
ATOM 673 C C . LEU A 1 87 ? 29.384 -7.935 -7.906 1.00 51.34 87 LEU A C 1
ATOM 675 O O . LEU A 1 87 ? 29.320 -9.136 -7.640 1.00 51.34 87 LEU A O 1
ATOM 679 N N . ASP A 1 88 ? 29.164 -7.430 -9.122 1.00 51.12 88 ASP A N 1
ATOM 680 C CA . ASP A 1 88 ? 28.785 -8.202 -10.311 1.00 51.12 88 ASP A CA 1
ATOM 681 C C . ASP A 1 88 ? 29.916 -9.153 -10.765 1.00 51.12 88 ASP A C 1
ATOM 683 O O . ASP A 1 88 ? 29.662 -10.301 -11.120 1.00 51.12 88 ASP A O 1
ATOM 687 N N . ASP A 1 89 ? 31.181 -8.733 -10.626 1.00 54.62 89 ASP A N 1
ATOM 688 C CA . ASP A 1 89 ? 32.372 -9.513 -11.020 1.00 54.62 89 ASP A CA 1
ATOM 689 C C . ASP A 1 89 ? 32.696 -10.710 -10.095 1.00 54.62 89 ASP A C 1
ATOM 691 O O . ASP A 1 89 ? 33.514 -11.564 -10.440 1.00 54.62 89 ASP A O 1
ATOM 695 N N . SER A 1 90 ? 32.096 -10.790 -8.901 1.00 52.03 90 SER A N 1
ATOM 696 C CA . SER A 1 90 ? 32.509 -11.738 -7.845 1.00 52.03 90 SER A CA 1
ATOM 697 C C . SER A 1 90 ? 31.696 -13.040 -7.759 1.00 52.03 90 SER A C 1
ATOM 699 O O . SER A 1 90 ? 32.003 -13.899 -6.927 1.00 52.03 90 SER A O 1
ATOM 701 N N . LEU A 1 91 ? 30.668 -13.218 -8.597 1.00 49.25 91 LEU A N 1
ATOM 702 C CA . LEU A 1 91 ? 29.786 -14.390 -8.556 1.00 49.25 91 LEU A CA 1
ATOM 703 C C . LEU A 1 91 ? 30.148 -15.424 -9.648 1.00 49.25 91 LEU A C 1
ATOM 705 O O . LEU A 1 91 ? 30.324 -15.058 -10.806 1.00 49.25 91 LEU A O 1
ATOM 709 N N . PRO A 1 92 ? 30.202 -16.739 -9.330 1.00 50.00 92 PRO A N 1
ATOM 710 C CA . PRO A 1 92 ? 30.560 -17.811 -10.276 1.00 50.00 92 PRO A CA 1
ATOM 711 C C . PRO A 1 92 ? 29.472 -18.120 -11.327 1.00 50.00 92 PRO A C 1
ATOM 713 O O . PRO A 1 92 ? 29.602 -19.055 -12.114 1.00 50.00 92 PRO A O 1
ATOM 716 N N . PHE A 1 93 ? 28.387 -17.350 -11.335 1.00 50.50 93 PHE A N 1
ATOM 717 C CA . PHE A 1 93 ? 27.317 -17.374 -12.322 1.00 50.50 93 PHE A CA 1
ATOM 718 C C . PHE A 1 93 ? 26.952 -15.921 -12.651 1.00 50.50 93 PHE A C 1
ATOM 720 O O . PHE A 1 93 ? 26.819 -15.094 -11.751 1.00 50.50 93 PHE A O 1
ATOM 727 N N . ILE A 1 94 ? 26.769 -15.614 -13.937 1.00 43.59 94 ILE A N 1
ATOM 728 C CA . ILE A 1 94 ? 26.321 -14.295 -14.396 1.00 43.59 94 ILE A CA 1
ATOM 729 C C . ILE A 1 94 ? 24.838 -14.173 -14.032 1.00 43.59 94 ILE A C 1
ATOM 731 O O . ILE A 1 94 ? 23.963 -14.559 -14.810 1.00 43.59 94 ILE A O 1
ATOM 735 N N . ILE A 1 95 ? 24.526 -13.667 -12.836 1.00 46.47 95 ILE A N 1
ATOM 736 C CA . ILE A 1 95 ? 23.237 -12.997 -12.669 1.00 46.47 95 ILE A CA 1
ATOM 737 C C . ILE A 1 95 ? 23.387 -11.704 -13.463 1.00 46.47 95 ILE A C 1
ATOM 739 O O . ILE A 1 95 ? 24.309 -10.956 -13.171 1.00 46.47 95 ILE A O 1
ATOM 743 N N . PRO A 1 96 ? 22.534 -11.403 -14.453 1.00 50.41 96 PRO A N 1
ATOM 744 C CA . PRO A 1 96 ? 22.522 -10.086 -15.063 1.00 50.41 96 PRO A CA 1
ATOM 745 C C . PRO A 1 96 ? 21.959 -9.107 -14.028 1.00 50.41 96 PRO A C 1
ATOM 747 O O . PRO A 1 96 ? 20.786 -8.738 -14.100 1.00 50.41 96 PRO A O 1
ATOM 750 N N . ILE A 1 97 ? 22.746 -8.739 -13.014 1.00 50.97 97 ILE A N 1
ATOM 751 C CA . ILE A 1 97 ? 22.401 -7.636 -12.133 1.00 50.97 97 ILE A CA 1
ATOM 752 C C . ILE A 1 97 ? 22.602 -6.408 -13.013 1.00 50.97 97 ILE A C 1
ATOM 754 O O . ILE A 1 97 ? 23.711 -6.122 -13.452 1.00 50.97 97 ILE A O 1
ATOM 758 N N . PRO A 1 98 ? 21.529 -5.710 -13.407 1.00 55.12 98 PRO A N 1
ATOM 759 C CA . PRO A 1 98 ? 21.703 -4.595 -14.306 1.00 55.12 98 PRO A CA 1
ATOM 760 C C . PRO A 1 98 ? 22.513 -3.532 -13.562 1.00 55.12 98 PRO A C 1
ATOM 762 O O . PRO A 1 98 ? 22.190 -3.217 -12.414 1.00 55.12 98 PRO A O 1
ATOM 765 N N . SER A 1 99 ? 23.528 -2.965 -14.226 1.00 69.38 99 SER A N 1
ATOM 766 C CA . SER A 1 99 ? 24.264 -1.789 -13.745 1.00 69.38 99 SER A CA 1
ATOM 767 C C . SER A 1 99 ? 23.312 -0.769 -13.119 1.00 69.38 99 SER A C 1
ATOM 769 O O . SER A 1 99 ? 22.136 -0.718 -13.486 1.00 69.38 99 SER A O 1
ATOM 771 N N . LEU A 1 100 ? 23.781 0.083 -12.205 1.00 72.12 100 LEU A N 1
ATOM 772 C CA . LEU A 1 100 ? 22.918 1.012 -11.452 1.00 72.12 100 LEU A CA 1
ATOM 773 C C . LEU A 1 100 ? 21.868 1.735 -12.331 1.00 72.12 100 LEU A C 1
ATOM 775 O O . LEU A 1 100 ? 20.709 1.889 -11.948 1.00 72.12 100 LEU A O 1
ATOM 779 N N . GLN A 1 101 ? 22.256 2.109 -13.554 1.00 73.44 101 GLN A N 1
ATOM 780 C CA . GLN A 1 101 ? 21.378 2.709 -14.563 1.00 73.44 101 GLN A CA 1
ATOM 781 C C . GLN A 1 101 ? 20.323 1.741 -15.121 1.00 73.44 101 GLN A C 1
ATOM 783 O O . GLN A 1 101 ? 19.174 2.127 -15.335 1.00 73.44 101 GLN A O 1
ATOM 788 N N . GLY A 1 102 ? 20.694 0.491 -15.394 1.00 76.19 102 GLY A N 1
ATOM 789 C CA . GLY A 1 102 ? 19.766 -0.552 -15.814 1.00 76.19 102 GLY A CA 1
ATOM 790 C C . GLY A 1 102 ? 18.781 -0.928 -14.704 1.00 76.19 102 GLY A C 1
ATOM 791 O O . GLY A 1 102 ? 17.593 -1.058 -14.992 1.00 76.19 102 GLY A O 1
ATOM 792 N N . PHE A 1 103 ? 19.224 -0.999 -13.443 1.00 80.69 103 PHE A N 1
ATOM 793 C CA . PHE A 1 103 ? 18.329 -1.186 -12.297 1.00 80.69 103 PHE A CA 1
ATOM 794 C C . PHE A 1 103 ? 17.353 -0.012 -12.148 1.00 80.69 103 PHE A C 1
ATOM 796 O O . PHE A 1 103 ? 16.145 -0.219 -12.034 1.00 80.69 103 PHE A O 1
ATOM 803 N N . ALA A 1 104 ? 17.847 1.228 -12.231 1.00 81.19 104 ALA A N 1
ATOM 804 C CA . ALA A 1 104 ? 17.004 2.422 -12.190 1.00 81.19 104 ALA A CA 1
ATOM 805 C C . ALA A 1 104 ? 15.988 2.450 -13.345 1.00 81.19 104 ALA A C 1
ATOM 807 O O . ALA A 1 104 ? 14.813 2.744 -13.126 1.00 81.19 104 ALA A O 1
ATOM 808 N N . THR A 1 105 ? 16.417 2.083 -14.559 1.00 84.56 105 THR A N 1
ATOM 809 C CA . THR A 1 105 ? 15.525 1.955 -15.722 1.00 84.56 105 THR A CA 1
ATOM 810 C C . THR A 1 105 ? 14.459 0.902 -15.455 1.00 84.56 105 THR A C 1
ATOM 812 O O . THR A 1 105 ? 13.277 1.203 -15.585 1.00 84.56 105 THR A O 1
ATOM 815 N N . PHE A 1 106 ? 14.850 -0.290 -15.001 1.00 86.00 106 PHE A N 1
ATOM 816 C CA . PHE A 1 106 ? 13.930 -1.373 -14.667 1.00 86.00 106 PHE A CA 1
ATOM 817 C C . PHE A 1 106 ? 12.887 -0.944 -13.630 1.00 86.00 106 PHE A C 1
ATOM 819 O O . PHE A 1 106 ? 11.692 -1.077 -13.881 1.00 86.00 106 PHE A O 1
ATOM 826 N N . MET A 1 107 ? 13.311 -0.353 -12.509 1.00 85.88 107 MET A N 1
ATOM 827 C CA . MET A 1 107 ? 12.404 0.139 -11.466 1.00 85.88 107 MET A CA 1
ATOM 828 C C . MET A 1 107 ? 11.468 1.240 -11.978 1.00 85.88 107 MET A C 1
ATOM 830 O O . MET A 1 107 ? 10.288 1.271 -11.615 1.00 85.88 107 MET A O 1
ATOM 834 N N . PHE A 1 108 ? 11.959 2.120 -12.854 1.00 86.75 108 PHE A N 1
ATOM 835 C CA . PHE A 1 108 ? 11.147 3.158 -13.482 1.00 86.75 108 PHE A CA 1
ATOM 836 C C . PHE A 1 108 ? 10.068 2.562 -14.399 1.00 86.75 108 PHE A C 1
ATOM 838 O O . PHE A 1 108 ? 8.895 2.918 -14.266 1.00 86.75 108 PHE A O 1
ATOM 845 N N . VAL A 1 109 ? 10.425 1.604 -15.265 1.00 90.19 109 VAL A N 1
ATOM 846 C CA . VAL A 1 109 ? 9.463 0.885 -16.123 1.00 90.19 109 VAL A CA 1
ATOM 847 C C . VAL A 1 109 ? 8.454 0.116 -15.271 1.00 90.19 109 VAL A C 1
ATOM 849 O O . VAL A 1 109 ? 7.251 0.173 -15.526 1.00 90.19 109 VAL A O 1
ATOM 852 N N . LEU A 1 110 ? 8.927 -0.569 -14.228 1.00 90.62 110 LEU A N 1
ATOM 853 C CA . LEU A 1 110 ? 8.104 -1.374 -13.329 1.00 90.62 110 LEU A CA 1
ATOM 854 C C . LEU A 1 110 ? 7.058 -0.518 -12.604 1.00 90.62 110 LEU A C 1
ATOM 856 O O . LEU A 1 110 ? 5.902 -0.921 -12.482 1.00 90.62 110 LEU A O 1
ATOM 860 N N . SER A 1 111 ? 7.434 0.692 -12.184 1.00 89.19 111 SER A N 1
ATOM 861 C CA . SER A 1 111 ? 6.522 1.675 -11.587 1.00 89.19 111 SER A CA 1
ATOM 862 C C . SER A 1 111 ? 5.424 2.127 -12.565 1.00 89.19 111 SER A C 1
ATOM 864 O O . SER A 1 111 ? 4.243 2.190 -12.204 1.00 89.19 111 SER A O 1
ATOM 866 N N . GLN A 1 112 ? 5.773 2.357 -13.837 1.00 91.62 112 GLN A N 1
ATOM 867 C CA . GLN A 1 112 ? 4.792 2.676 -14.884 1.00 91.62 112 GLN A CA 1
ATOM 868 C C . GLN A 1 112 ? 3.849 1.499 -15.154 1.00 91.62 112 GLN A C 1
ATOM 870 O O . GLN A 1 112 ? 2.632 1.679 -15.183 1.00 91.62 112 GLN A O 1
ATOM 875 N N . CYS A 1 113 ? 4.392 0.285 -15.266 1.00 93.19 113 CYS A N 1
ATOM 876 C CA . CYS A 1 113 ? 3.610 -0.941 -15.422 1.00 93.19 113 CYS A CA 1
ATOM 877 C C . CYS A 1 113 ? 2.636 -1.131 -14.253 1.00 93.19 113 CYS A C 1
ATOM 879 O O . CYS A 1 113 ? 1.456 -1.401 -14.467 1.00 93.19 113 CYS A O 1
ATOM 881 N N . SER A 1 114 ? 3.098 -0.915 -13.018 1.00 92.75 114 SER A N 1
ATOM 882 C CA . SER A 1 114 ? 2.259 -0.966 -11.817 1.00 92.75 114 SER A CA 1
ATOM 883 C C . SER A 1 114 ? 1.112 0.048 -11.872 1.00 92.75 114 SER A C 1
ATOM 885 O O . SER A 1 114 ? -0.017 -0.290 -11.526 1.00 92.75 114 SER A O 1
ATOM 887 N N . THR A 1 115 ? 1.371 1.266 -12.357 1.00 90.75 115 THR A N 1
ATOM 888 C CA . THR A 1 115 ? 0.344 2.310 -12.520 1.00 90.75 115 THR A CA 1
ATOM 889 C C . THR A 1 115 ? -0.694 1.914 -13.575 1.00 90.75 115 THR A C 1
ATOM 891 O O . THR A 1 115 ? -1.895 2.061 -13.347 1.00 90.75 115 THR A O 1
ATOM 894 N N . ILE A 1 116 ? -0.256 1.362 -14.713 1.00 92.69 116 ILE A N 1
ATOM 895 C CA . ILE A 1 116 ? -1.147 0.850 -15.767 1.00 92.69 116 ILE A CA 1
ATOM 896 C C . ILE A 1 116 ? -2.050 -0.255 -15.205 1.00 92.69 116 ILE A C 1
ATOM 898 O O . ILE A 1 116 ? -3.273 -0.201 -15.367 1.00 92.69 116 ILE A O 1
ATOM 902 N N . LEU A 1 117 ? -1.462 -1.223 -14.495 1.00 93.56 117 LEU A N 1
ATOM 903 C CA . LEU A 1 117 ? -2.198 -2.298 -13.829 1.00 93.56 117 LEU A CA 1
ATOM 904 C C . LEU A 1 117 ? -3.220 -1.741 -12.830 1.00 93.56 117 LEU A C 1
ATOM 906 O O . LEU A 1 117 ? -4.378 -2.156 -12.849 1.00 93.56 117 LEU A O 1
ATOM 910 N N . GLU A 1 118 ? -2.827 -0.787 -11.982 1.00 92.44 118 GLU A N 1
ATOM 911 C CA . GLU A 1 118 ? -3.719 -0.181 -10.990 1.00 92.44 118 GLU A CA 1
ATOM 912 C C . GLU A 1 118 ? -4.916 0.511 -11.646 1.00 92.44 118 GLU A C 1
ATOM 914 O O . GLU A 1 118 ? -6.057 0.296 -11.232 1.00 92.44 118 GLU A O 1
ATOM 919 N N . LEU A 1 119 ? -4.675 1.315 -12.685 1.00 91.38 119 LEU A N 1
ATOM 920 C CA . LEU A 1 119 ? -5.724 2.050 -13.390 1.00 91.38 119 LEU A CA 1
ATOM 921 C C . LEU A 1 119 ? -6.747 1.102 -14.014 1.00 91.38 119 LEU A C 1
ATOM 923 O O . LEU A 1 119 ? -7.956 1.306 -13.859 1.00 91.38 119 LEU A O 1
ATOM 927 N N . TRP A 1 120 ? -6.278 0.041 -14.668 1.00 92.62 120 TRP A N 1
ATOM 928 C CA . TRP A 1 120 ? -7.158 -0.922 -15.323 1.00 92.62 120 TRP A CA 1
ATOM 929 C C . TRP A 1 120 ? -7.884 -1.837 -14.336 1.00 92.62 120 TRP A C 1
ATOM 931 O O . TRP A 1 120 ? -9.061 -2.155 -14.525 1.00 92.62 120 TRP A O 1
ATOM 941 N N . LEU A 1 121 ? -7.230 -2.209 -13.235 1.00 93.75 121 LEU A N 1
ATOM 942 C CA . LEU A 1 121 ? -7.813 -3.068 -12.208 1.00 93.75 121 LEU A CA 1
ATOM 943 C C . LEU A 1 121 ? -8.582 -2.298 -11.131 1.00 93.75 121 LEU A C 1
ATOM 945 O O . LEU A 1 121 ? -9.232 -2.930 -10.302 1.00 93.75 121 LEU A O 1
ATOM 949 N N . ARG A 1 122 ? -8.592 -0.959 -11.143 1.00 91.94 122 ARG A N 1
ATOM 950 C CA . ARG A 1 122 ? -9.126 -0.097 -10.070 1.00 91.94 122 ARG A CA 1
ATOM 951 C C . ARG A 1 122 ? -10.479 -0.543 -9.513 1.00 91.94 122 ARG A C 1
ATOM 953 O O . ARG A 1 122 ? -10.653 -0.642 -8.298 1.00 91.94 122 ARG A O 1
ATOM 960 N N . ARG A 1 123 ? -11.452 -0.816 -10.391 1.00 92.19 123 ARG A N 1
ATOM 961 C CA . ARG A 1 123 ? -12.808 -1.239 -9.987 1.00 92.19 123 ARG A CA 1
ATOM 962 C C . ARG A 1 123 ? -12.810 -2.646 -9.379 1.00 92.19 123 ARG A C 1
ATOM 964 O O . ARG A 1 123 ? -13.452 -2.865 -8.356 1.00 92.19 123 ARG A O 1
ATOM 971 N N . ARG A 1 124 ? -12.063 -3.577 -9.981 1.00 93.31 124 ARG A N 1
ATOM 972 C CA . ARG A 1 124 ? -11.961 -4.979 -9.543 1.00 93.31 124 ARG A CA 1
ATOM 973 C C . ARG A 1 124 ? -11.183 -5.102 -8.233 1.00 93.31 124 ARG A C 1
ATOM 975 O O . ARG A 1 124 ? -11.636 -5.797 -7.336 1.00 93.31 124 ARG A O 1
ATOM 982 N N . LEU A 1 125 ? -10.092 -4.351 -8.076 1.00 92.50 125 LEU A N 1
ATOM 983 C CA . LEU A 1 125 ? -9.337 -4.251 -6.824 1.00 92.50 125 LEU A CA 1
ATOM 984 C C . LEU A 1 125 ? -10.202 -3.691 -5.696 1.00 92.50 125 LEU A C 1
ATOM 986 O O . LEU A 1 125 ? -10.160 -4.215 -4.589 1.00 92.50 125 LEU A O 1
ATOM 990 N N . LYS A 1 126 ? -11.031 -2.670 -5.960 1.00 92.31 126 LYS A N 1
ATOM 991 C CA . LYS A 1 126 ? -11.973 -2.155 -4.952 1.00 92.31 126 LYS A CA 1
ATOM 992 C C . LYS A 1 126 ? -12.948 -3.243 -4.485 1.00 92.31 126 LYS A C 1
ATOM 994 O O . LYS A 1 126 ? -13.145 -3.388 -3.282 1.00 92.31 126 LYS A O 1
ATOM 999 N N . ALA A 1 127 ? -13.520 -4.010 -5.415 1.00 92.69 127 ALA A N 1
ATOM 1000 C CA . ALA A 1 127 ? -14.426 -5.110 -5.089 1.00 92.69 127 ALA A CA 1
ATOM 1001 C C . ALA A 1 127 ? -13.716 -6.241 -4.323 1.00 92.69 127 ALA A C 1
ATOM 1003 O O . ALA A 1 127 ? -14.206 -6.677 -3.285 1.00 92.69 127 ALA A O 1
ATOM 1004 N N . ALA A 1 128 ? -12.528 -6.654 -4.771 1.00 93.50 128 ALA A N 1
ATOM 1005 C CA . ALA A 1 128 ? -11.744 -7.697 -4.115 1.00 93.50 128 ALA A CA 1
ATOM 1006 C C . ALA A 1 128 ? -11.323 -7.305 -2.694 1.00 93.50 128 ALA A C 1
ATOM 1008 O O . ALA A 1 128 ? -11.420 -8.119 -1.788 1.00 93.50 128 ALA A O 1
ATOM 1009 N N . ARG A 1 129 ? -10.937 -6.043 -2.467 1.00 93.75 129 ARG A N 1
ATOM 1010 C CA . ARG A 1 129 ? -10.633 -5.499 -1.131 1.00 93.75 129 ARG A CA 1
ATOM 1011 C C . ARG A 1 129 ? -11.831 -5.572 -0.179 1.00 93.75 129 ARG A C 1
ATOM 1013 O O . ARG A 1 129 ? -11.654 -5.906 0.989 1.00 93.75 129 ARG A O 1
ATOM 1020 N N . ALA A 1 130 ? -13.034 -5.258 -0.663 1.00 92.06 130 ALA A N 1
ATOM 1021 C CA . ALA A 1 130 ? -14.257 -5.350 0.136 1.00 92.06 130 ALA A CA 1
ATOM 1022 C C . ALA A 1 130 ? -14.622 -6.812 0.444 1.00 92.06 130 ALA A C 1
ATOM 1024 O O . ALA A 1 130 ? -14.912 -7.149 1.590 1.00 92.06 130 ALA A O 1
ATOM 1025 N N . LYS A 1 131 ? -14.524 -7.689 -0.562 1.00 92.56 131 LYS A N 1
ATOM 1026 C CA . LYS A 1 131 ? -14.741 -9.134 -0.415 1.00 92.56 131 LYS A CA 1
ATOM 1027 C C . LYS A 1 131 ? -13.741 -9.760 0.559 1.00 92.56 131 LYS A C 1
ATOM 1029 O O . LYS A 1 131 ? -14.142 -10.530 1.420 1.00 92.56 131 LYS A O 1
ATOM 1034 N N . ALA A 1 132 ? -12.469 -9.369 0.481 1.00 92.94 132 ALA A N 1
ATOM 1035 C CA . ALA A 1 132 ? -11.418 -9.821 1.385 1.00 92.94 132 ALA A CA 1
ATOM 1036 C C . ALA A 1 132 ? -11.739 -9.524 2.843 1.00 92.94 132 ALA A C 1
ATOM 1038 O O . ALA A 1 132 ? -11.659 -10.422 3.674 1.00 92.94 132 ALA A O 1
ATOM 1039 N N . TYR A 1 133 ? -12.159 -8.295 3.141 1.00 91.69 133 TYR A N 1
ATOM 1040 C CA . TYR A 1 133 ? -12.575 -7.922 4.488 1.00 91.69 133 TYR A CA 1
ATOM 1041 C C . TYR A 1 133 ? -13.749 -8.791 4.972 1.00 91.69 133 TYR A C 1
ATOM 1043 O O . TYR A 1 133 ? -13.671 -9.402 6.035 1.00 91.69 133 TYR A O 1
ATOM 1051 N N . GLY A 1 134 ? -14.810 -8.903 4.163 1.00 89.94 134 GLY A N 1
ATOM 1052 C CA . GLY A 1 134 ? -16.011 -9.667 4.516 1.00 89.94 134 GLY A CA 1
ATOM 1053 C C . GLY A 1 134 ? -15.743 -11.155 4.757 1.00 89.94 134 GLY A C 1
ATOM 1054 O O . GLY A 1 134 ? -16.179 -11.704 5.766 1.00 89.94 134 GLY A O 1
ATOM 1055 N N . GLU A 1 135 ? -14.970 -11.802 3.885 1.00 90.62 135 GLU A N 1
ATOM 1056 C CA . GLU A 1 135 ? -14.590 -13.211 4.048 1.00 90.62 135 GLU A CA 1
ATOM 1057 C C . GLU A 1 135 ? -13.678 -13.433 5.257 1.00 90.62 135 GLU A C 1
ATOM 1059 O O . GLU A 1 135 ? -13.795 -14.438 5.957 1.00 90.62 135 GLU A O 1
ATOM 1064 N N . THR A 1 136 ? -12.803 -12.471 5.555 1.00 90.81 136 THR A N 1
ATOM 1065 C CA . THR A 1 136 ? -11.925 -12.521 6.731 1.00 90.81 136 THR A CA 1
ATOM 1066 C C . THR A 1 136 ? -12.726 -12.429 8.028 1.00 90.81 136 THR A C 1
ATOM 1068 O O . THR A 1 136 ? -12.465 -13.180 8.969 1.00 90.81 136 THR A O 1
ATOM 1071 N N . VAL A 1 137 ? -13.728 -11.547 8.067 1.00 88.44 137 VAL A N 1
ATOM 1072 C CA . VAL A 1 137 ? -14.680 -11.446 9.179 1.00 88.44 137 VAL A CA 1
ATOM 1073 C C . VAL A 1 137 ? -15.491 -12.733 9.321 1.00 88.44 137 VAL A C 1
ATOM 1075 O O . VAL A 1 137 ? -15.591 -13.271 10.423 1.00 88.44 137 VAL A O 1
ATOM 1078 N N . ARG A 1 138 ? -16.024 -13.260 8.212 1.00 87.25 138 ARG A N 1
ATOM 1079 C CA . ARG A 1 138 ? -16.831 -14.488 8.199 1.00 87.25 138 ARG A CA 1
ATOM 1080 C C . ARG A 1 138 ? -16.045 -15.693 8.707 1.00 87.25 138 ARG A C 1
ATOM 1082 O O . ARG A 1 138 ? -16.531 -16.431 9.555 1.00 87.25 138 ARG A O 1
ATOM 1089 N N . SER A 1 139 ? -14.815 -15.865 8.235 1.00 87.38 139 SER A N 1
ATOM 1090 C CA . SER A 1 139 ? -13.933 -16.963 8.656 1.00 87.38 139 SER A CA 1
ATOM 1091 C C . SER A 1 139 ? -13.444 -16.836 10.101 1.00 87.38 139 SER A C 1
ATOM 1093 O O . SER A 1 139 ? -13.051 -17.836 10.688 1.00 87.38 139 SER A O 1
ATOM 1095 N N . ARG A 1 140 ? -13.512 -15.644 10.714 1.00 83.88 140 ARG A N 1
ATOM 1096 C CA . ARG A 1 140 ? -13.300 -15.480 12.164 1.00 83.88 140 ARG A CA 1
ATOM 1097 C C . ARG A 1 140 ? -14.495 -15.944 13.008 1.00 83.88 140 ARG A C 1
ATOM 1099 O O . ARG A 1 140 ? -14.382 -15.939 14.228 1.00 83.88 140 ARG A O 1
ATOM 1106 N N . GLY A 1 141 ? -15.623 -16.318 12.393 1.00 80.69 141 GLY A N 1
ATOM 1107 C CA . GLY A 1 141 ? -16.753 -16.956 13.078 1.00 80.69 141 GLY A CA 1
ATOM 1108 C C . GLY A 1 141 ? -17.425 -16.099 14.154 1.00 80.69 141 GLY A C 1
ATOM 1109 O O . GLY A 1 141 ? -18.063 -16.637 15.054 1.00 80.69 141 GLY A O 1
ATOM 1110 N N . LYS A 1 142 ? -17.268 -14.771 14.103 1.00 77.94 142 LYS A N 1
ATOM 1111 C CA . LYS A 1 142 ? -17.832 -13.866 15.112 1.00 77.94 142 LYS A CA 1
ATOM 1112 C C . LYS A 1 142 ? -19.358 -13.841 14.989 1.00 77.94 142 LYS A C 1
ATOM 1114 O O . LYS A 1 142 ? -19.876 -13.575 13.904 1.00 77.94 142 LYS A O 1
ATOM 1119 N N . ALA A 1 143 ? -20.060 -14.109 16.091 1.00 76.69 143 ALA A N 1
ATOM 1120 C CA . ALA A 1 143 ? -21.521 -14.071 16.141 1.00 76.69 143 ALA A CA 1
ATOM 1121 C C . ALA A 1 143 ? -22.056 -12.677 15.745 1.00 76.69 143 ALA A C 1
ATOM 1123 O O . ALA A 1 143 ? -21.367 -11.682 15.979 1.00 76.69 143 ALA A O 1
ATOM 1124 N N . PRO A 1 144 ? -23.278 -12.560 15.189 1.00 74.00 144 PRO A N 1
ATOM 1125 C CA . PRO A 1 144 ? -23.884 -11.260 14.879 1.00 74.00 144 PRO A CA 1
ATOM 1126 C C . PRO A 1 144 ? -23.933 -10.318 16.089 1.00 74.00 144 PRO A C 1
ATOM 1128 O O . PRO A 1 144 ? -23.705 -9.122 15.948 1.00 74.00 144 PRO A O 1
ATOM 1131 N N . GLU A 1 145 ? -24.127 -10.879 17.283 1.00 72.50 145 GLU A N 1
ATOM 1132 C CA . GLU A 1 145 ? -24.133 -10.166 18.566 1.00 72.50 145 GLU A CA 1
ATOM 1133 C C . GLU A 1 145 ? -22.787 -9.511 18.908 1.00 72.50 145 GLU A C 1
ATOM 1135 O O . GLU A 1 145 ? -22.742 -8.546 19.664 1.00 72.50 145 GLU A O 1
ATOM 1140 N N . TRP A 1 146 ? -21.682 -9.985 18.320 1.00 73.25 146 TRP A N 1
ATOM 1141 C CA . TRP A 1 146 ? -20.364 -9.370 18.488 1.00 73.25 146 TRP A CA 1
ATOM 1142 C C . TRP A 1 146 ? -20.299 -7.962 17.873 1.00 73.25 146 TRP A C 1
ATOM 1144 O O . TRP A 1 146 ? -19.532 -7.110 18.329 1.00 73.25 146 TRP A O 1
ATOM 1154 N N . TRP A 1 147 ? -21.108 -7.696 16.844 1.00 79.62 147 TRP A N 1
ATOM 1155 C CA . TRP A 1 147 ? -21.188 -6.401 16.166 1.00 79.62 147 TRP A CA 1
ATOM 1156 C C . TRP A 1 147 ? -22.140 -5.456 16.898 1.00 79.62 147 TRP A C 1
ATOM 1158 O O . TRP A 1 147 ? -23.115 -4.967 16.332 1.00 79.62 147 TRP A O 1
ATOM 1168 N N . THR A 1 148 ? -21.847 -5.201 18.172 1.00 82.44 148 THR A N 1
ATOM 1169 C CA . THR A 1 148 ? -22.581 -4.209 18.958 1.00 82.44 148 THR A CA 1
ATOM 1170 C C . THR A 1 148 ? -22.341 -2.806 18.416 1.00 82.44 148 THR A C 1
ATOM 1172 O O . THR A 1 148 ? -21.251 -2.497 17.900 1.00 82.44 148 THR A O 1
ATOM 1175 N N . ASP A 1 149 ? -23.334 -1.944 18.630 1.00 86.12 149 ASP A N 1
ATOM 1176 C CA . ASP A 1 149 ? -23.206 -0.506 18.427 1.00 86.12 149 ASP A CA 1
ATOM 1177 C C . ASP A 1 149 ? -22.015 0.054 19.227 1.00 86.12 149 ASP A C 1
ATOM 1179 O O . ASP A 1 149 ? -21.492 -0.567 20.165 1.00 86.12 149 ASP A O 1
ATOM 1183 N N . TYR A 1 150 ? -21.541 1.223 18.801 1.00 85.19 150 TYR A N 1
ATOM 1184 C CA . TYR A 1 150 ? -20.466 1.939 19.478 1.00 85.19 150 TYR A CA 1
ATOM 1185 C C . TYR A 1 150 ? -20.798 2.186 20.954 1.00 85.19 150 TYR A C 1
ATOM 1187 O O . TYR A 1 150 ? -21.817 2.799 21.270 1.00 85.19 150 TYR A O 1
ATOM 1195 N N . TYR A 1 151 ? -19.892 1.777 21.838 1.00 85.25 151 TYR A N 1
ATOM 1196 C CA . TYR A 1 151 ? -19.858 2.204 23.229 1.00 85.25 151 TYR A CA 1
ATOM 1197 C C . TYR A 1 151 ? -18.475 2.789 23.509 1.00 85.25 151 TYR A C 1
ATOM 1199 O O . TYR A 1 151 ? -17.490 2.373 22.896 1.00 85.25 151 TYR A O 1
ATOM 1207 N N . GLU A 1 152 ? -18.419 3.775 24.397 1.00 85.69 152 GLU A N 1
ATOM 1208 C CA . GLU A 1 152 ? -17.162 4.416 24.756 1.00 85.69 152 GLU A CA 1
ATOM 1209 C C . GLU A 1 152 ? -16.353 3.498 25.679 1.00 85.69 152 GLU A C 1
ATOM 1211 O O . GLU A 1 152 ? -16.885 2.979 26.662 1.00 85.69 152 GLU A O 1
ATOM 1216 N N . GLU A 1 153 ? -15.093 3.248 25.323 1.00 83.44 153 GLU A N 1
ATOM 1217 C CA . GLU A 1 153 ? -14.215 2.336 26.070 1.00 83.44 153 GLU A CA 1
ATOM 1218 C C . GLU A 1 153 ? -13.413 3.072 27.149 1.00 83.44 153 GLU A C 1
ATOM 1220 O O . GLU A 1 153 ? -12.965 2.441 28.106 1.00 83.44 153 GLU A O 1
ATOM 1225 N N . TRP A 1 154 ? -13.233 4.387 27.004 1.00 82.75 154 TRP A N 1
ATOM 1226 C CA . TRP A 1 154 ? -12.431 5.209 27.907 1.00 82.75 154 TRP A CA 1
ATOM 1227 C C . TRP A 1 154 ? -13.308 6.012 28.866 1.00 82.75 154 TRP A C 1
ATOM 1229 O O . TRP A 1 154 ? -14.315 6.588 28.466 1.00 82.75 154 TRP A O 1
ATOM 1239 N N . GLU A 1 155 ? -12.892 6.112 30.130 1.00 82.44 155 GLU A N 1
ATOM 1240 C CA . GLU A 1 155 ? -13.586 6.937 31.131 1.00 82.44 155 GLU A CA 1
ATOM 1241 C C . GLU A 1 155 ? -13.555 8.430 30.758 1.00 82.44 155 GLU A C 1
ATOM 1243 O O . GLU A 1 155 ? -14.551 9.136 30.910 1.00 82.44 155 GLU A O 1
ATOM 1248 N N . GLU A 1 156 ? -12.435 8.897 30.193 1.00 86.81 156 GLU A N 1
ATOM 1249 C CA . GLU A 1 156 ? -12.239 10.282 29.752 1.00 86.81 156 GLU A CA 1
ATOM 1250 C C . GLU A 1 156 ? -11.833 10.355 28.265 1.00 86.81 156 GLU A C 1
ATOM 1252 O O . GLU A 1 156 ? -10.648 10.492 27.932 1.00 86.81 156 GLU A O 1
ATOM 1257 N N . PRO A 1 157 ? -12.795 10.276 27.325 1.00 85.44 157 PRO A N 1
ATOM 1258 C CA . PRO A 1 157 ? -12.494 10.324 25.900 1.00 85.44 157 PRO A CA 1
ATOM 1259 C C . PRO A 1 157 ? -12.009 11.723 25.468 1.00 85.44 157 PRO A C 1
ATOM 1261 O O . PRO A 1 157 ? -12.551 12.747 25.905 1.00 85.44 157 PRO A O 1
ATOM 1264 N N . PRO A 1 158 ? -11.038 11.828 24.536 1.00 85.88 158 PRO A N 1
ATOM 1265 C CA . PRO A 1 158 ? -10.484 13.098 24.058 1.00 85.88 158 PRO A CA 1
ATOM 1266 C C . PRO A 1 158 ? -11.424 13.827 23.072 1.00 85.88 158 PRO A C 1
ATOM 1268 O O . PRO A 1 158 ? -11.035 14.204 21.961 1.00 85.88 158 PRO A O 1
ATOM 1271 N N . THR A 1 159 ? -12.667 14.078 23.485 1.00 85.38 159 THR A N 1
ATOM 1272 C CA . THR A 1 159 ? -13.756 14.651 22.673 1.00 85.38 159 THR A CA 1
ATOM 1273 C C . THR A 1 159 ? -13.393 16.000 22.059 1.00 85.38 159 THR A C 1
ATOM 1275 O O . THR A 1 159 ? -13.611 16.221 20.869 1.00 85.38 159 THR A O 1
ATOM 1278 N N . GLN A 1 160 ? -12.747 16.894 22.813 1.00 86.88 160 GLN A N 1
ATOM 1279 C CA . GLN A 1 160 ? -12.343 18.210 22.301 1.00 86.88 160 GLN A CA 1
ATOM 1280 C C . GLN A 1 160 ? -11.336 18.114 21.146 1.00 86.88 160 GLN A C 1
ATOM 1282 O O . GLN A 1 160 ? -11.400 18.890 20.187 1.00 86.88 160 GLN A O 1
ATOM 1287 N N . LYS A 1 161 ? -10.391 17.166 21.224 1.00 85.88 161 LYS A N 1
ATOM 1288 C CA . LYS A 1 161 ? -9.419 16.923 20.148 1.00 85.88 161 LYS A CA 1
ATOM 1289 C C . LYS A 1 161 ? -10.118 16.315 18.933 1.00 85.88 161 LYS A C 1
ATOM 1291 O O . LYS A 1 161 ? -9.853 16.765 17.820 1.00 85.88 161 LYS A O 1
ATOM 1296 N N . ALA A 1 162 ? -11.042 15.380 19.152 1.00 85.06 162 ALA A N 1
ATOM 1297 C CA . ALA A 1 162 ? -11.824 14.750 18.093 1.00 85.06 162 ALA A CA 1
ATOM 1298 C C . ALA A 1 162 ? -12.711 15.755 17.337 1.00 85.06 162 ALA A C 1
ATOM 1300 O O .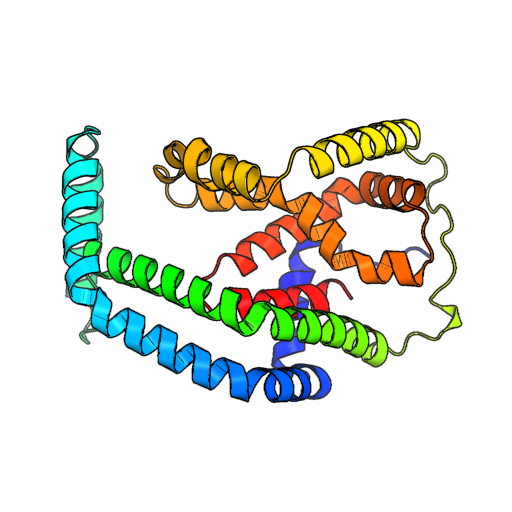 ALA A 1 162 ? -12.710 15.760 16.111 1.00 85.06 162 ALA A O 1
ATOM 1301 N N . ILE A 1 163 ? -13.386 16.678 18.033 1.00 85.75 163 ILE A N 1
ATOM 1302 C CA . ILE A 1 163 ? -14.201 17.735 17.403 1.00 85.75 163 ILE A CA 1
ATOM 1303 C C . ILE A 1 163 ? -13.330 18.635 16.515 1.00 85.75 163 ILE A C 1
ATOM 1305 O O . ILE A 1 163 ? -13.664 18.887 15.354 1.00 85.75 163 ILE A O 1
ATOM 1309 N N . LYS A 1 164 ? -12.174 19.082 17.026 1.00 85.88 164 LYS A N 1
ATOM 1310 C CA . LYS A 1 164 ? -11.208 19.872 16.241 1.00 85.88 164 LYS A CA 1
ATOM 1311 C C . LYS A 1 164 ? -10.685 19.079 15.037 1.00 85.88 164 LYS A C 1
ATOM 1313 O O . LYS A 1 164 ? -10.498 19.650 13.963 1.00 85.88 164 LYS A O 1
ATOM 1318 N N . GLY A 1 165 ? -10.449 17.778 15.209 1.00 80.75 165 GLY A N 1
ATOM 1319 C CA . GLY A 1 165 ? -10.065 16.848 14.147 1.00 80.75 165 GLY A CA 1
ATOM 1320 C C . GLY A 1 165 ? -11.127 16.748 13.053 1.00 80.75 165 GLY A C 1
ATOM 1321 O O . GLY A 1 165 ? -10.811 16.976 11.889 1.00 80.75 165 GLY A O 1
ATOM 1322 N N . ALA A 1 166 ? -12.388 16.535 13.430 1.00 80.81 166 ALA A N 1
ATOM 1323 C CA . ALA A 1 166 ? -13.534 16.453 12.525 1.00 80.81 166 ALA A CA 1
ATOM 1324 C C . ALA A 1 166 ? -13.684 17.717 11.661 1.00 80.81 166 ALA A C 1
ATOM 1326 O O . ALA A 1 166 ? -13.831 17.644 10.437 1.00 80.81 166 ALA A O 1
ATOM 1327 N N . GLN A 1 167 ? -13.597 18.892 12.294 1.00 79.81 167 GLN A N 1
ATOM 1328 C CA . GLN A 1 167 ? -13.682 20.187 11.612 1.00 79.81 167 GLN A CA 1
ATOM 1329 C C . GLN A 1 167 ? -12.546 20.361 10.599 1.00 79.81 167 GLN A C 1
ATOM 1331 O O . GLN A 1 167 ? -12.781 20.713 9.440 1.00 79.81 167 GLN A O 1
ATOM 1336 N N . LYS A 1 168 ? -11.311 20.049 11.011 1.00 79.62 168 LYS A N 1
ATOM 1337 C CA . LYS A 1 168 ? -10.138 20.088 10.132 1.00 79.62 168 LYS A CA 1
ATOM 1338 C C . LYS A 1 168 ? -10.255 19.087 8.987 1.00 79.62 168 LYS A C 1
ATOM 1340 O O . LYS A 1 168 ? -9.936 19.429 7.857 1.00 79.62 168 LYS A O 1
ATOM 1345 N N . GLN A 1 169 ? -10.738 17.876 9.243 1.00 73.44 169 GLN A N 1
ATOM 1346 C CA . GLN A 1 169 ? -10.884 16.829 8.235 1.00 73.44 169 GLN A CA 1
ATOM 1347 C C . GLN A 1 169 ? -11.864 17.236 7.127 1.00 73.44 169 GLN A C 1
ATOM 1349 O O . GLN A 1 169 ? -11.589 17.009 5.948 1.00 73.44 169 GLN A O 1
ATOM 1354 N N . SER A 1 170 ? -12.976 17.887 7.476 1.00 68.94 170 SER A N 1
ATOM 1355 C CA . SER A 1 170 ? -13.926 18.442 6.498 1.00 68.94 170 SER A CA 1
ATOM 1356 C C . SER A 1 170 ? -13.277 19.511 5.610 1.00 68.94 170 SER A C 1
ATOM 1358 O O . SER A 1 170 ? -13.493 19.552 4.401 1.00 68.94 170 SER A O 1
ATOM 1360 N N . PHE A 1 171 ? -12.405 20.340 6.184 1.00 71.25 171 PHE A N 1
ATOM 1361 C CA . PHE A 1 171 ? -11.635 21.324 5.427 1.00 71.25 171 PHE A CA 1
ATOM 1362 C C . PHE A 1 171 ? -10.570 20.672 4.529 1.00 71.25 171 PHE A C 1
ATOM 1364 O O . PHE A 1 171 ? -10.497 20.966 3.336 1.00 71.25 171 PHE A O 1
ATOM 1371 N N . TYR A 1 172 ? -9.796 19.721 5.059 1.00 69.88 172 TYR A N 1
ATOM 1372 C CA . TYR A 1 172 ? -8.774 18.999 4.300 1.00 69.88 172 TYR A CA 1
ATOM 1373 C C . TYR A 1 172 ? -9.363 18.178 3.157 1.00 69.88 172 TYR A C 1
ATOM 1375 O O . TYR A 1 172 ? -8.793 18.169 2.076 1.00 69.88 172 TYR A O 1
ATOM 1383 N N . THR A 1 173 ? -10.501 17.513 3.353 1.00 68.44 173 THR A N 1
ATOM 1384 C CA . THR A 1 173 ? -11.169 16.744 2.287 1.00 68.44 173 THR A CA 1
ATOM 1385 C C . THR A 1 173 ? -11.679 17.636 1.157 1.00 68.44 173 THR A C 1
ATOM 1387 O O . THR A 1 173 ? -11.601 17.233 -0.001 1.00 68.44 173 THR A O 1
ATOM 1390 N N . LYS A 1 174 ? -12.123 18.862 1.465 1.00 68.06 174 LYS A N 1
ATOM 1391 C CA . LYS A 1 174 ? -12.503 19.868 0.459 1.00 68.06 174 LYS A CA 1
ATOM 1392 C C . LYS A 1 174 ? -11.298 20.442 -0.288 1.00 68.06 174 LYS A C 1
ATOM 1394 O O . LYS A 1 174 ? -11.390 20.681 -1.486 1.00 68.06 174 LYS A O 1
ATOM 1399 N N . LEU A 1 175 ? -10.166 20.635 0.393 1.00 63.09 175 LEU A N 1
ATOM 1400 C CA . LEU A 1 175 ? -8.938 21.134 -0.235 1.00 63.09 175 LEU A CA 1
ATOM 1401 C C . LEU A 1 175 ? -8.157 20.053 -0.995 1.00 63.09 175 LEU A C 1
ATOM 1403 O O . LEU A 1 175 ? -7.516 20.356 -1.999 1.00 63.09 175 LEU A O 1
ATOM 1407 N N . ALA A 1 176 ? -8.219 18.792 -0.563 1.00 64.00 176 ALA A N 1
ATOM 1408 C CA . ALA A 1 176 ? -7.472 17.663 -1.120 1.00 64.00 176 ALA A CA 1
ATOM 1409 C C . ALA A 1 176 ? -8.059 17.150 -2.447 1.00 64.00 176 ALA A C 1
ATOM 1411 O O . ALA A 1 176 ? -8.347 15.964 -2.621 1.00 64.00 176 ALA A O 1
ATOM 1412 N N . THR A 1 177 ? -8.192 18.048 -3.418 1.00 74.50 177 THR A N 1
ATOM 1413 C CA . THR A 1 177 ? -8.491 17.705 -4.810 1.00 74.50 177 THR A CA 1
ATOM 1414 C C . THR A 1 177 ? -7.395 16.759 -5.338 1.00 74.50 177 THR A C 1
ATOM 1416 O O . THR A 1 177 ? -6.225 16.940 -4.981 1.00 74.50 177 THR A O 1
ATOM 1419 N N . PRO A 1 178 ? -7.700 15.767 -6.202 1.00 71.25 178 PRO A N 1
ATOM 1420 C CA . PRO A 1 178 ? -6.694 14.848 -6.751 1.00 71.25 178 PRO A CA 1
ATOM 1421 C C . PRO A 1 178 ? -5.481 15.554 -7.374 1.00 71.25 178 PRO A C 1
ATOM 1423 O O . PRO A 1 178 ? -4.360 15.063 -7.260 1.00 71.25 178 PRO A O 1
ATOM 1426 N N . LEU A 1 179 ? -5.700 16.735 -7.962 1.00 76.00 179 LEU A N 1
ATOM 1427 C CA . LEU A 1 179 ? -4.658 17.603 -8.511 1.00 76.00 179 LEU A CA 1
ATOM 1428 C C . LEU A 1 179 ? -3.741 18.187 -7.432 1.00 76.00 179 LEU A C 1
ATOM 1430 O O . LEU A 1 179 ? -2.525 18.102 -7.566 1.00 76.00 179 LEU A O 1
ATOM 1434 N N . LEU A 1 180 ? -4.297 18.721 -6.339 1.00 78.44 180 LEU A N 1
ATOM 1435 C CA . LEU A 1 180 ? -3.493 19.236 -5.227 1.00 78.44 180 LEU A CA 1
ATOM 1436 C C . LEU A 1 180 ? -2.692 18.107 -4.578 1.00 78.44 180 LEU A C 1
ATOM 1438 O O . LEU A 1 180 ? -1.514 18.269 -4.281 1.00 78.44 180 LEU A O 1
ATOM 1442 N N . ARG A 1 181 ? -3.312 16.934 -4.409 1.00 73.00 181 ARG A N 1
ATOM 1443 C CA . ARG A 1 181 ? -2.626 15.745 -3.902 1.00 73.00 181 ARG A CA 1
ATOM 1444 C C . ARG A 1 181 ? -1.463 15.349 -4.813 1.00 73.00 181 ARG A C 1
ATOM 1446 O O . ARG A 1 181 ? -0.380 15.071 -4.309 1.00 73.00 181 ARG A O 1
ATOM 1453 N N . PHE A 1 182 ? -1.667 15.344 -6.130 1.00 74.12 182 PHE A N 1
ATOM 1454 C CA . PHE A 1 182 ? -0.590 15.103 -7.087 1.00 74.12 182 PHE A CA 1
ATOM 1455 C C . PHE A 1 182 ? 0.521 16.146 -6.936 1.00 74.12 182 PHE A C 1
ATOM 1457 O O . PHE A 1 182 ? 1.671 15.774 -6.748 1.00 74.12 182 PHE A O 1
ATOM 1464 N N . PHE A 1 183 ? 0.183 17.435 -6.916 1.00 78.62 183 PHE A N 1
ATOM 1465 C CA . PHE A 1 183 ? 1.160 18.513 -6.781 1.00 78.62 183 PHE A CA 1
ATOM 1466 C C . PHE A 1 183 ? 1.981 18.408 -5.485 1.00 78.62 183 PHE A C 1
ATOM 1468 O O . PHE A 1 183 ? 3.207 18.417 -5.524 1.00 78.62 183 PHE A O 1
ATOM 1475 N N . VAL A 1 184 ? 1.334 18.209 -4.336 1.00 75.81 184 VAL A N 1
ATOM 1476 C CA . VAL A 1 184 ? 2.029 18.081 -3.047 1.00 75.81 184 VAL A CA 1
ATOM 1477 C C . VAL A 1 184 ? 2.921 16.838 -3.024 1.00 75.81 184 VAL A C 1
ATOM 1479 O O . VAL A 1 184 ? 4.109 16.942 -2.742 1.00 75.81 184 VAL A O 1
ATOM 1482 N N . PHE A 1 185 ? 2.393 1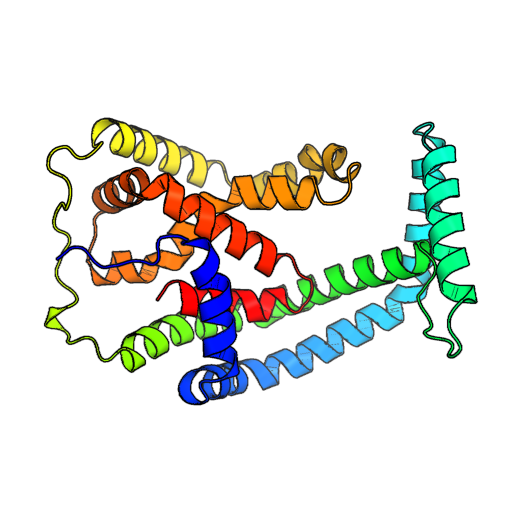5.658 -3.358 1.00 70.94 185 PHE A N 1
ATOM 1483 C CA . PHE A 1 185 ? 3.165 14.420 -3.215 1.00 70.94 185 PHE A CA 1
ATOM 1484 C C . PHE A 1 185 ? 4.176 14.170 -4.343 1.00 70.94 185 PHE A C 1
ATOM 1486 O O . PHE A 1 185 ? 5.082 13.368 -4.142 1.00 70.94 185 PHE A O 1
ATOM 1493 N N . LYS A 1 186 ? 4.032 14.801 -5.516 1.00 70.88 186 LYS A N 1
ATOM 1494 C CA . LYS A 1 186 ? 4.929 14.591 -6.669 1.00 70.88 186 LYS A CA 1
ATOM 1495 C C . LYS A 1 186 ? 5.816 15.780 -7.007 1.00 70.88 186 LYS A C 1
ATOM 1497 O O . LYS A 1 186 ? 6.890 15.553 -7.541 1.00 70.88 186 LYS A O 1
ATOM 1502 N N . VAL A 1 187 ? 5.388 17.012 -6.735 1.00 74.75 187 VAL A N 1
ATOM 1503 C CA . VAL A 1 187 ? 6.165 18.218 -7.068 1.00 74.75 187 VAL A CA 1
ATOM 1504 C C . VAL A 1 187 ? 6.852 18.763 -5.824 1.00 74.75 187 VAL A C 1
ATOM 1506 O O . VAL A 1 187 ? 8.066 18.937 -5.828 1.00 74.75 187 VAL A O 1
ATOM 1509 N N . LEU A 1 188 ? 6.111 18.964 -4.730 1.00 76.44 188 LEU A N 1
ATOM 1510 C CA . LEU A 1 188 ? 6.685 19.525 -3.501 1.00 76.44 188 LEU A CA 1
ATOM 1511 C C . LEU A 1 188 ? 7.644 18.551 -2.800 1.00 76.44 188 LEU A C 1
ATOM 1513 O O . LEU A 1 188 ? 8.619 18.987 -2.198 1.00 76.44 188 LEU A O 1
ATOM 1517 N N . LEU A 1 189 ? 7.387 17.242 -2.892 1.00 72.44 189 LEU A N 1
ATOM 1518 C CA . LEU A 1 189 ? 8.269 16.209 -2.332 1.00 72.44 189 LEU A CA 1
ATOM 1519 C C . LEU A 1 189 ? 9.415 15.791 -3.264 1.00 72.44 189 LEU A C 1
ATOM 1521 O O . LEU A 1 189 ? 10.266 15.014 -2.844 1.00 72.44 189 LEU A O 1
ATOM 1525 N N . LEU A 1 190 ? 9.481 16.321 -4.489 1.00 70.75 190 LEU A N 1
ATOM 1526 C CA . LEU A 1 190 ? 10.534 15.988 -5.453 1.00 70.75 190 LEU A CA 1
ATOM 1527 C C . LEU A 1 190 ? 11.952 16.285 -4.928 1.00 70.75 190 LEU A C 1
ATOM 1529 O O . LEU A 1 190 ? 12.833 15.456 -5.140 1.00 70.75 190 LEU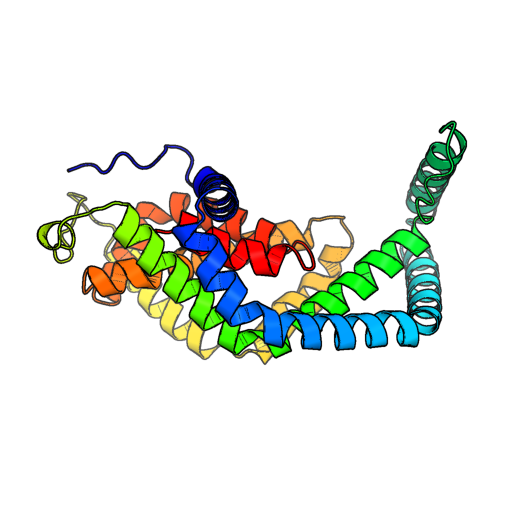 A O 1
ATOM 1533 N N . PRO A 1 191 ? 12.213 17.384 -4.186 1.00 72.38 191 PRO A N 1
ATOM 1534 C CA . PRO A 1 191 ? 13.512 17.609 -3.545 1.00 72.38 191 PRO A CA 1
ATOM 1535 C C . PRO A 1 191 ? 13.895 16.538 -2.510 1.00 72.38 191 PRO A C 1
ATOM 1537 O O . PRO A 1 191 ? 15.068 16.389 -2.186 1.00 72.38 191 PRO A O 1
ATOM 1540 N N . LEU A 1 192 ? 12.929 15.780 -1.980 1.00 69.88 192 LEU A N 1
ATOM 1541 C CA . LEU A 1 192 ? 13.184 14.716 -1.006 1.00 69.88 192 LEU A CA 1
ATOM 1542 C C . LEU A 1 192 ? 13.499 13.367 -1.660 1.00 69.88 192 LEU A C 1
ATOM 1544 O O . LEU A 1 192 ? 14.044 12.497 -0.985 1.00 69.88 192 LEU A O 1
ATOM 1548 N N . ASP A 1 193 ? 13.228 13.196 -2.959 1.00 65.94 193 ASP A N 1
ATOM 1549 C CA . ASP A 1 193 ? 13.624 12.000 -3.728 1.00 65.94 193 ASP A CA 1
ATOM 1550 C C . ASP A 1 193 ? 15.157 11.849 -3.858 1.00 65.94 193 ASP A C 1
ATOM 1552 O O . ASP A 1 193 ? 15.658 10.863 -4.394 1.00 65.94 193 ASP A O 1
ATOM 1556 N N . TRP A 1 194 ? 15.912 12.830 -3.362 1.00 64.19 194 TRP A N 1
ATOM 1557 C CA . TRP A 1 194 ? 17.361 12.942 -3.474 1.00 64.19 194 TRP A CA 1
ATOM 1558 C C . TRP A 1 194 ? 18.077 12.107 -2.412 1.00 64.19 194 TRP A C 1
ATOM 1560 O O . TRP A 1 194 ? 19.214 11.685 -2.614 1.00 64.19 194 TRP A O 1
ATOM 1570 N N . VAL A 1 195 ? 17.392 11.832 -1.298 1.00 71.94 195 VAL A N 1
ATOM 1571 C CA . VAL A 1 195 ? 17.809 10.841 -0.308 1.00 71.94 195 VAL A CA 1
ATOM 1572 C C . VAL A 1 195 ? 17.049 9.550 -0.611 1.00 71.94 195 VAL A C 1
ATOM 1574 O O . VAL A 1 195 ? 15.813 9.552 -0.555 1.00 71.94 195 VAL A O 1
ATOM 1577 N N . PRO A 1 196 ? 17.744 8.437 -0.915 1.00 69.25 196 PRO A N 1
ATOM 1578 C CA . PRO A 1 196 ? 17.094 7.164 -1.182 1.00 69.25 196 PRO A CA 1
ATOM 1579 C C . PRO A 1 196 ? 16.100 6.806 -0.079 1.00 69.25 196 PRO A C 1
ATOM 1581 O O . PRO A 1 196 ? 16.388 6.948 1.108 1.00 69.25 196 PRO A O 1
ATOM 1584 N N . PHE A 1 197 ? 14.918 6.350 -0.486 1.00 78.75 197 PHE A N 1
ATOM 1585 C CA . PHE A 1 197 ? 13.808 5.962 0.388 1.00 78.75 197 PHE A CA 1
ATOM 1586 C C . PHE A 1 197 ? 13.171 7.087 1.226 1.00 78.75 197 PHE A C 1
ATOM 1588 O O . PHE A 1 197 ? 12.061 6.885 1.708 1.00 78.75 197 PHE A O 1
ATOM 1595 N N . LEU A 1 198 ? 13.767 8.274 1.383 1.00 81.44 198 LEU A N 1
ATOM 1596 C CA . LEU A 1 198 ? 13.208 9.324 2.248 1.00 81.44 198 LEU A CA 1
ATOM 1597 C C . LEU A 1 198 ? 11.807 9.758 1.808 1.00 81.44 198 LEU A C 1
ATOM 1599 O O . LEU A 1 198 ? 10.903 9.883 2.634 1.00 81.44 198 LEU A O 1
ATOM 1603 N N . SER A 1 199 ? 11.601 9.943 0.506 1.00 80.31 199 SER A N 1
ATOM 1604 C CA . SER A 1 199 ? 10.286 10.278 -0.040 1.00 80.31 199 SER A CA 1
ATOM 1605 C C . SER A 1 199 ? 9.264 9.160 0.166 1.00 80.31 199 SER A C 1
ATOM 1607 O O . SER A 1 199 ? 8.106 9.437 0.484 1.00 80.31 199 SER A O 1
ATOM 1609 N N . LEU A 1 200 ? 9.683 7.895 0.070 1.00 86.50 200 LEU A N 1
ATOM 1610 C CA . LEU A 1 200 ? 8.864 6.728 0.401 1.00 86.50 200 LEU A CA 1
ATOM 1611 C C . LEU A 1 200 ? 8.452 6.750 1.880 1.00 86.50 200 LEU A C 1
ATOM 1613 O O . LEU A 1 200 ? 7.266 6.622 2.188 1.00 86.50 200 LEU A O 1
ATOM 1617 N N . PHE A 1 201 ? 9.408 6.965 2.786 1.00 90.31 201 PHE A N 1
ATOM 1618 C CA . PHE A 1 201 ? 9.160 7.066 4.224 1.00 90.31 201 PHE A CA 1
ATOM 1619 C C . PHE A 1 201 ? 8.209 8.219 4.547 1.00 90.31 201 PHE A C 1
ATOM 1621 O O . PHE A 1 201 ? 7.198 8.014 5.218 1.00 90.31 201 PHE A O 1
ATOM 1628 N N . LEU A 1 202 ? 8.476 9.421 4.033 1.00 89.06 202 LEU A N 1
ATOM 1629 C CA . LEU A 1 202 ? 7.664 10.592 4.340 1.00 89.06 202 LEU A CA 1
ATOM 1630 C C . LEU A 1 202 ? 6.264 10.501 3.727 1.00 89.06 202 LEU A C 1
ATOM 1632 O O . LEU A 1 202 ? 5.282 10.799 4.402 1.00 89.06 202 LEU A O 1
ATOM 1636 N N . SER A 1 203 ? 6.139 10.062 2.473 1.00 86.62 203 SER A N 1
ATOM 1637 C CA . SER A 1 203 ? 4.826 9.892 1.839 1.00 86.62 203 SER A CA 1
ATOM 1638 C C . SER A 1 203 ? 3.986 8.824 2.548 1.00 86.62 203 SER A C 1
ATOM 1640 O O . SER A 1 203 ? 2.796 9.049 2.790 1.00 86.62 203 SER A O 1
ATOM 1642 N N . SER A 1 204 ? 4.608 7.722 2.979 1.00 91.50 204 SER A N 1
ATOM 1643 C CA . SER A 1 204 ? 3.963 6.688 3.798 1.00 91.50 204 SER A CA 1
ATOM 1644 C C . SER A 1 204 ? 3.557 7.228 5.166 1.00 91.50 204 SER A C 1
ATOM 1646 O O . SER A 1 204 ? 2.444 6.974 5.625 1.00 91.50 204 SER A O 1
ATOM 1648 N N . TRP A 1 205 ? 4.416 8.029 5.803 1.00 91.50 205 TRP A N 1
ATOM 1649 C CA . TRP A 1 205 ? 4.135 8.661 7.091 1.00 91.50 205 TRP A CA 1
ATOM 1650 C C . TRP A 1 205 ? 2.963 9.640 7.009 1.00 91.50 205 TRP A C 1
ATOM 1652 O O . TRP A 1 205 ? 2.026 9.545 7.800 1.00 91.50 205 TRP A O 1
ATOM 1662 N N . LEU A 1 206 ? 2.954 10.524 6.010 1.00 89.50 206 LEU A N 1
ATOM 1663 C CA . LEU A 1 206 ? 1.870 11.480 5.776 1.00 89.50 206 LEU A CA 1
ATOM 1664 C C . LEU A 1 206 ? 0.543 10.775 5.462 1.00 89.50 206 LEU A C 1
ATOM 1666 O O . LEU A 1 206 ? -0.519 11.218 5.897 1.00 89.50 206 LEU A O 1
ATOM 1670 N N . ARG A 1 207 ? 0.592 9.657 4.727 1.00 89.12 207 ARG A N 1
ATOM 1671 C CA . ARG A 1 207 ? -0.593 8.863 4.379 1.00 89.12 207 ARG A CA 1
ATOM 1672 C C . ARG A 1 207 ? -1.061 7.954 5.524 1.00 89.12 207 ARG A C 1
ATOM 1674 O O . ARG A 1 207 ? -2.240 7.599 5.535 1.00 89.12 207 ARG A O 1
ATOM 1681 N N . SER A 1 208 ? -0.196 7.614 6.480 1.00 92.75 208 SER A N 1
ATOM 1682 C CA . SER A 1 208 ? -0.401 6.558 7.485 1.00 92.75 208 SER A CA 1
ATOM 1683 C C . SER A 1 208 ? -1.766 6.604 8.177 1.00 92.75 208 SER A C 1
ATOM 1685 O O . SER A 1 208 ? -2.571 5.689 8.020 1.00 92.75 208 SER A O 1
ATOM 1687 N N . LEU A 1 209 ? -2.084 7.703 8.863 1.00 91.06 209 LEU A N 1
ATOM 1688 C CA . LEU A 1 209 ? -3.334 7.850 9.612 1.00 91.06 209 LEU A CA 1
ATOM 1689 C C . LEU A 1 209 ? -4.566 7.762 8.697 1.00 91.06 209 LEU A C 1
ATOM 1691 O O . LEU A 1 209 ? -5.552 7.105 9.032 1.00 91.06 209 LEU A O 1
ATOM 1695 N N . SER A 1 210 ? -4.495 8.385 7.516 1.00 89.69 210 SER A N 1
ATOM 1696 C CA . SER A 1 210 ? -5.588 8.352 6.537 1.00 89.69 210 SER A CA 1
ATOM 1697 C C . SER A 1 210 ? -5.832 6.944 5.989 1.00 89.69 210 SER A C 1
ATOM 1699 O O . SER A 1 210 ? -6.983 6.540 5.830 1.00 89.69 210 SER A O 1
ATOM 1701 N N . LEU A 1 211 ? -4.762 6.178 5.744 1.00 92.31 211 LEU A N 1
ATOM 1702 C CA . LEU A 1 211 ? -4.850 4.811 5.245 1.00 92.31 211 LEU A CA 1
ATOM 1703 C C . LEU A 1 211 ? -5.375 3.865 6.322 1.00 92.31 211 LEU A C 1
ATOM 1705 O O . LEU A 1 211 ? -6.290 3.099 6.040 1.00 92.31 211 LEU A O 1
ATOM 1709 N N . GLY A 1 212 ? -4.864 3.963 7.552 1.00 92.00 212 GLY A N 1
ATOM 1710 C CA . GLY A 1 212 ? -5.359 3.172 8.679 1.00 92.00 212 GLY A CA 1
ATOM 1711 C C . GLY A 1 212 ? -6.863 3.369 8.889 1.00 92.00 212 GLY A C 1
ATOM 1712 O O . GLY A 1 212 ? -7.613 2.397 8.957 1.00 92.00 212 GLY A O 1
ATOM 1713 N N . ARG A 1 213 ? -7.332 4.626 8.877 1.00 92.12 213 ARG A N 1
ATOM 1714 C CA . ARG A 1 213 ? -8.767 4.945 8.937 1.00 92.12 213 ARG A CA 1
ATOM 1715 C C . ARG A 1 213 ? -9.543 4.337 7.766 1.00 92.12 213 ARG A C 1
ATOM 1717 O O . ARG A 1 213 ? -10.573 3.710 7.973 1.00 92.12 213 ARG A O 1
ATOM 1724 N N . GLN A 1 214 ? -9.047 4.489 6.536 1.00 92.06 214 GLN A N 1
ATOM 1725 C CA . GLN A 1 214 ? -9.711 3.969 5.335 1.00 92.06 214 GLN A CA 1
ATOM 1726 C C . GLN A 1 214 ? -9.818 2.433 5.323 1.00 92.06 214 GLN A C 1
ATOM 1728 O O . GLN A 1 214 ? -10.757 1.871 4.742 1.00 92.06 214 GLN A O 1
ATOM 1733 N N . LEU A 1 215 ? -8.836 1.742 5.905 1.00 93.50 215 LEU A N 1
ATOM 1734 C CA . LEU A 1 215 ? -8.827 0.287 6.015 1.0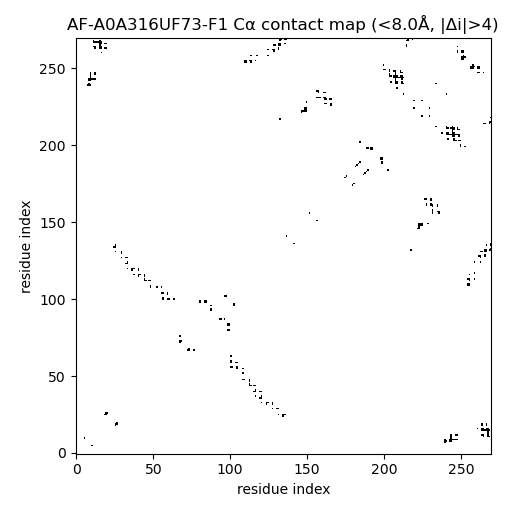0 93.50 215 LEU A CA 1
ATOM 1735 C C . LEU A 1 215 ? -9.872 -0.210 7.028 1.00 93.50 215 LEU A C 1
ATOM 1737 O O . LEU A 1 215 ? -10.551 -1.187 6.717 1.00 93.50 215 LEU A O 1
ATOM 1741 N N . HIS A 1 216 ? -10.075 0.503 8.144 1.00 92.75 216 HIS A N 1
ATOM 1742 C CA . HIS A 1 216 ? -11.104 0.206 9.156 1.00 92.75 216 HIS A CA 1
ATOM 1743 C C . HIS A 1 216 ? -12.493 0.791 8.873 1.00 92.75 216 HIS A C 1
ATOM 1745 O O . HIS A 1 216 ? -13.420 0.546 9.635 1.00 92.75 216 HIS A O 1
ATOM 1751 N N . GLU A 1 217 ? -12.695 1.487 7.757 1.00 92.62 217 GLU A N 1
ATOM 1752 C CA . GLU A 1 217 ? -14.019 1.988 7.364 1.00 92.62 217 GLU A CA 1
ATOM 1753 C C . GLU A 1 217 ? -15.155 0.937 7.471 1.00 92.62 217 GLU A C 1
ATOM 1755 O O . GLU A 1 217 ? -16.204 1.262 8.027 1.00 92.62 217 GLU A O 1
ATOM 1760 N N . PRO A 1 218 ? -14.979 -0.335 7.048 1.00 91.31 218 PRO A N 1
ATOM 1761 C CA . PRO A 1 218 ? -16.029 -1.345 7.200 1.00 91.31 218 PRO A CA 1
ATOM 1762 C C . PRO A 1 218 ? -16.362 -1.682 8.664 1.00 91.31 218 PRO A C 1
ATOM 1764 O O . PRO A 1 218 ? -17.511 -1.990 8.967 1.00 91.31 218 PRO A O 1
ATOM 1767 N N . LEU A 1 219 ? -15.386 -1.590 9.577 1.00 90.25 219 LEU A N 1
ATOM 1768 C CA . LEU A 1 219 ? -15.599 -1.775 11.018 1.00 90.25 219 LEU A CA 1
ATOM 1769 C C . LEU A 1 219 ? -16.484 -0.655 11.575 1.00 90.25 219 LEU A C 1
ATOM 1771 O O . LEU A 1 219 ? -17.421 -0.924 12.323 1.00 90.25 219 LEU A O 1
ATOM 1775 N N . PHE A 1 220 ? -16.209 0.594 11.189 1.00 92.62 220 PHE A N 1
ATOM 1776 C CA . PHE A 1 220 ? -16.995 1.752 11.626 1.00 92.62 220 PHE A CA 1
ATOM 1777 C C . PHE A 1 220 ? -18.442 1.661 11.146 1.00 92.62 220 PHE A C 1
ATOM 1779 O O . PHE A 1 220 ? -19.368 1.948 11.903 1.00 92.62 220 PHE A O 1
ATOM 1786 N N . GLN A 1 221 ? -18.631 1.197 9.909 1.00 91.19 221 GLN A N 1
ATOM 1787 C CA . GLN A 1 221 ? -19.951 0.964 9.327 1.00 91.19 221 GLN A CA 1
ATOM 1788 C C . GLN A 1 221 ? -20.696 -0.165 10.041 1.00 91.19 221 GLN A C 1
ATOM 1790 O O . GLN A 1 221 ? -21.872 -0.007 10.363 1.00 91.19 221 GLN A O 1
ATOM 1795 N N . ALA A 1 222 ? -20.016 -1.272 10.346 1.00 88.56 222 ALA A N 1
ATOM 1796 C CA . ALA A 1 222 ? -20.616 -2.389 11.068 1.00 88.56 222 ALA A CA 1
ATOM 1797 C C . ALA A 1 222 ? -21.035 -2.011 12.501 1.00 88.56 222 ALA A C 1
ATOM 1799 O O . ALA A 1 222 ? -22.057 -2.490 12.975 1.00 88.56 222 ALA A O 1
ATOM 1800 N N . LYS A 1 223 ? -20.297 -1.102 13.157 1.00 89.88 223 LYS A N 1
ATOM 1801 C CA . LYS A 1 223 ? -20.629 -0.545 14.483 1.00 89.88 223 LYS A CA 1
ATOM 1802 C C . LYS A 1 223 ? -21.551 0.683 14.451 1.00 89.88 223 LYS A C 1
ATOM 1804 O O . LYS A 1 223 ? -21.770 1.296 15.494 1.00 89.88 223 LYS A O 1
ATOM 1809 N N . ARG A 1 224 ? -22.039 1.077 13.266 1.00 89.81 224 ARG A N 1
ATOM 1810 C CA . ARG A 1 224 ? -22.919 2.244 13.046 1.00 89.81 224 ARG A CA 1
ATOM 1811 C C . ARG A 1 224 ? -22.398 3.540 13.680 1.00 89.81 224 ARG A C 1
ATOM 1813 O O . ARG A 1 224 ? -23.169 4.361 14.171 1.00 89.81 224 ARG A O 1
ATOM 1820 N N . MET A 1 225 ? -21.080 3.730 13.662 1.00 91.25 225 MET A N 1
ATOM 1821 C CA . MET A 1 225 ? -20.456 4.898 14.275 1.00 91.25 225 MET A CA 1
ATOM 1822 C C . MET A 1 225 ? -20.837 6.180 13.528 1.00 91.25 225 MET A C 1
ATOM 1824 O O . MET A 1 225 ? -20.739 6.269 12.303 1.00 91.25 225 MET A O 1
ATOM 1828 N N . THR A 1 226 ? -21.204 7.215 14.278 1.00 91.88 226 THR A N 1
ATOM 1829 C CA . THR A 1 226 ? -21.335 8.575 13.745 1.00 91.88 226 THR A CA 1
ATOM 1830 C C . THR A 1 226 ? -19.956 9.147 13.383 1.00 91.88 226 THR A C 1
ATOM 1832 O O . THR A 1 226 ? -18.943 8.719 13.942 1.00 91.88 226 THR A O 1
ATOM 1835 N N . PRO A 1 227 ? -19.864 10.159 12.498 1.00 89.50 227 PRO A N 1
ATOM 1836 C CA . PRO A 1 227 ? -18.577 10.753 12.130 1.00 89.50 227 PRO A CA 1
ATOM 1837 C C . PRO A 1 227 ? -17.766 11.258 13.329 1.00 89.50 227 PRO A C 1
ATOM 1839 O O . PRO A 1 227 ? -16.546 11.133 13.330 1.00 89.50 227 PRO A O 1
ATOM 1842 N N . LEU A 1 228 ? -18.435 11.787 14.360 1.00 89.75 228 LEU A N 1
ATOM 1843 C CA . LEU A 1 228 ? -17.775 12.225 15.587 1.00 89.75 228 LEU A CA 1
ATOM 1844 C C . LEU A 1 228 ? -17.212 11.039 16.381 1.00 89.75 228 LEU A C 1
ATOM 1846 O O . LEU A 1 228 ? -16.066 11.103 16.815 1.00 89.75 228 LEU A O 1
ATOM 1850 N N . GLN A 1 229 ? -17.973 9.949 16.518 1.00 91.50 229 GLN A N 1
ATOM 1851 C CA . GLN A 1 229 ? -17.510 8.726 17.187 1.00 91.50 229 GLN A CA 1
ATOM 1852 C C . GLN A 1 229 ? -16.307 8.106 16.467 1.00 91.50 229 GLN A C 1
ATOM 1854 O O . GLN A 1 229 ? -15.361 7.678 17.117 1.00 91.50 229 GLN A O 1
ATOM 1859 N N . VAL A 1 230 ? -16.280 8.135 15.129 1.00 91.50 230 VAL A N 1
ATOM 1860 C CA . VAL A 1 230 ? -15.103 7.690 14.361 1.00 91.50 230 VAL A CA 1
ATOM 1861 C C . VAL A 1 230 ? -13.870 8.534 14.695 1.00 91.50 230 VAL A C 1
ATOM 1863 O O . VAL A 1 230 ? -12.780 7.988 14.857 1.00 91.50 230 VAL A O 1
ATOM 1866 N N . GLU A 1 231 ? -14.010 9.857 14.805 1.00 91.44 231 GLU A N 1
ATOM 1867 C CA . GLU A 1 231 ? -12.886 10.731 15.171 1.00 91.44 231 GLU A CA 1
ATOM 1868 C C . GLU A 1 231 ? -12.414 10.495 16.604 1.00 91.44 231 GLU A C 1
ATOM 1870 O O . GLU A 1 231 ? -11.207 10.496 16.841 1.00 91.44 231 GLU A O 1
ATOM 1875 N N . VAL A 1 232 ? -13.331 10.263 17.546 1.00 91.94 232 VAL A N 1
ATOM 1876 C CA . VAL A 1 232 ? -12.999 9.905 18.934 1.00 91.94 232 VAL A CA 1
ATOM 1877 C C . VAL A 1 232 ? -12.209 8.592 18.957 1.00 91.94 232 VAL A C 1
ATOM 1879 O O . VAL A 1 232 ? -11.046 8.591 19.368 1.00 91.94 232 VAL A O 1
ATOM 1882 N N . TRP A 1 233 ? -12.748 7.538 18.338 1.00 91.56 233 TRP A N 1
ATOM 1883 C CA . TRP A 1 233 ? -12.116 6.219 18.235 1.00 91.56 233 TRP A CA 1
ATOM 1884 C C . TRP A 1 233 ? -10.710 6.256 17.622 1.00 91.56 233 TRP A C 1
ATOM 1886 O O . TRP A 1 233 ? -9.772 5.616 18.111 1.00 91.56 233 TRP A O 1
ATOM 1896 N N . VAL A 1 234 ? -10.549 6.997 16.519 1.00 91.25 234 VAL A N 1
ATOM 1897 C CA . VAL A 1 234 ? -9.258 7.144 15.830 1.00 91.25 234 VAL A CA 1
ATOM 1898 C C . VAL A 1 234 ? -8.295 8.007 16.642 1.00 91.25 234 VAL A C 1
ATOM 1900 O O . VAL A 1 234 ? -7.095 7.737 16.625 1.00 91.25 234 VAL A O 1
ATOM 1903 N N . THR A 1 235 ? -8.781 9.026 17.355 1.00 91.25 235 THR A N 1
ATOM 1904 C CA . THR A 1 235 ? -7.938 9.896 18.189 1.00 91.25 235 THR A CA 1
ATOM 1905 C C . THR A 1 235 ? -7.354 9.121 19.367 1.00 91.25 235 THR A C 1
ATOM 1907 O O . THR A 1 235 ? -6.146 9.207 19.603 1.00 91.25 235 THR A O 1
ATOM 1910 N N . GLU A 1 236 ? -8.172 8.314 20.041 1.00 90.38 236 GLU A N 1
ATOM 1911 C CA . GLU A 1 236 ? -7.751 7.427 21.136 1.00 90.38 236 GLU A CA 1
ATOM 1912 C C . GLU A 1 236 ? -6.659 6.455 20.696 1.00 90.38 236 GLU A C 1
ATOM 1914 O O . GLU A 1 236 ? -5.640 6.300 21.361 1.00 90.38 236 GLU A O 1
ATOM 1919 N N . ARG A 1 237 ? -6.826 5.850 19.516 1.00 90.06 237 ARG A N 1
ATOM 1920 C CA . ARG A 1 237 ? -5.907 4.832 18.976 1.00 90.06 237 ARG A CA 1
ATOM 1921 C C . ARG A 1 237 ? -4.948 5.404 17.932 1.00 90.06 237 ARG A C 1
ATOM 1923 O O . ARG A 1 237 ? -4.421 4.670 17.095 1.00 90.06 237 ARG A O 1
ATOM 1930 N N . SER A 1 238 ? -4.707 6.715 17.955 1.00 90.31 238 SER A N 1
ATOM 1931 C CA . SER A 1 238 ? -4.011 7.424 16.870 1.00 90.31 238 SER A CA 1
ATOM 1932 C C . SER A 1 238 ? -2.622 6.861 16.571 1.00 90.31 238 SER A C 1
ATOM 1934 O O . SER A 1 238 ? -2.222 6.783 15.407 1.00 90.31 238 SER A O 1
ATOM 1936 N N . PHE A 1 239 ? -1.901 6.419 17.602 1.00 91.19 239 PHE A N 1
ATOM 1937 C CA . PHE A 1 239 ? -0.596 5.787 17.450 1.00 91.19 239 PHE A CA 1
ATOM 1938 C C . PHE A 1 239 ? -0.686 4.427 16.744 1.00 91.19 239 PHE A C 1
ATOM 1940 O O . PHE A 1 239 ? 0.013 4.213 15.754 1.00 91.19 239 PHE A O 1
ATOM 1947 N N . ALA A 1 240 ? -1.609 3.559 17.166 1.00 91.38 240 ALA A N 1
ATOM 1948 C CA . ALA A 1 240 ? -1.836 2.256 16.542 1.00 91.38 240 ALA A CA 1
ATOM 1949 C C . ALA A 1 240 ? -2.254 2.389 15.068 1.00 91.38 240 ALA A C 1
ATOM 1951 O O . ALA A 1 240 ? -1.704 1.719 14.192 1.00 91.38 240 ALA A O 1
ATOM 1952 N N . TYR A 1 241 ? -3.160 3.326 14.769 1.00 92.50 241 TYR A N 1
ATOM 1953 C CA . TYR A 1 241 ? -3.570 3.631 13.396 1.00 92.50 241 TYR A CA 1
ATOM 1954 C C . TYR A 1 241 ? -2.421 4.155 12.534 1.00 92.50 241 TYR A C 1
ATOM 1956 O O . TYR A 1 241 ? -2.328 3.793 11.358 1.00 92.50 241 TYR A O 1
ATOM 1964 N N . ARG A 1 242 ? -1.542 4.996 13.094 1.00 93.56 242 ARG A N 1
ATOM 1965 C CA . ARG A 1 242 ? -0.345 5.475 12.392 1.00 93.56 242 ARG A CA 1
ATOM 1966 C C . ARG A 1 242 ? 0.624 4.339 12.110 1.00 93.56 242 ARG A C 1
ATOM 1968 O O . ARG A 1 242 ? 1.063 4.226 10.976 1.00 93.56 242 ARG A O 1
ATOM 1975 N N . GLN A 1 243 ? 0.925 3.483 13.083 1.00 94.38 243 GLN A N 1
ATOM 1976 C CA . GLN A 1 243 ? 1.840 2.356 12.880 1.00 94.38 243 GLN A CA 1
ATOM 1977 C C . GLN A 1 243 ? 1.322 1.380 11.820 1.00 94.38 243 GLN A C 1
ATOM 1979 O O . GLN A 1 243 ? 2.030 1.081 10.858 1.00 94.38 243 GLN A O 1
ATOM 1984 N N . PHE A 1 244 ? 0.069 0.937 11.956 1.00 94.62 244 PHE A N 1
ATOM 1985 C CA . PHE A 1 244 ? -0.554 0.031 10.994 1.00 94.62 244 PHE A CA 1
ATOM 1986 C C . PHE A 1 244 ? -0.638 0.660 9.601 1.00 94.62 244 PHE A C 1
ATOM 1988 O O . PHE A 1 244 ? -0.192 0.074 8.617 1.00 94.62 244 PHE A O 1
ATOM 1995 N N . GLY A 1 245 ? -1.154 1.888 9.510 1.00 94.69 245 GLY A N 1
ATOM 1996 C CA . GLY A 1 245 ? -1.295 2.589 8.240 1.00 94.69 245 GLY A CA 1
ATOM 1997 C C . GLY A 1 245 ? 0.042 2.930 7.580 1.00 94.69 245 GLY A C 1
ATOM 1998 O O . GLY A 1 245 ? 0.128 2.940 6.356 1.00 94.69 245 GLY A O 1
ATOM 1999 N N . PHE A 1 246 ? 1.092 3.181 8.362 1.00 95.62 246 PHE A N 1
ATOM 2000 C CA . PHE A 1 246 ? 2.444 3.410 7.858 1.00 95.62 246 PHE A CA 1
ATOM 2001 C C . PHE A 1 246 ? 3.027 2.138 7.233 1.00 95.62 246 PHE A C 1
ATOM 2003 O O . PHE A 1 246 ? 3.454 2.170 6.080 1.00 95.62 246 PHE A O 1
ATOM 2010 N N . ALA A 1 247 ? 2.970 1.008 7.945 1.00 95.81 247 ALA A N 1
ATOM 2011 C CA . ALA A 1 247 ? 3.414 -0.283 7.421 1.00 95.81 247 ALA A CA 1
ATOM 2012 C C . ALA A 1 247 ? 2.614 -0.696 6.172 1.00 95.81 247 ALA A C 1
ATOM 2014 O O . ALA A 1 247 ? 3.189 -1.102 5.162 1.00 95.81 247 ALA A O 1
ATOM 2015 N N . ALA A 1 248 ? 1.291 -0.508 6.203 1.00 95.56 248 ALA A N 1
ATOM 2016 C CA . ALA A 1 248 ? 0.413 -0.780 5.071 1.00 95.56 248 ALA A CA 1
ATOM 2017 C C . ALA A 1 248 ? 0.771 0.083 3.849 1.00 95.56 248 ALA A C 1
ATOM 2019 O O . ALA A 1 248 ? 0.798 -0.424 2.727 1.00 95.56 248 ALA A O 1
ATOM 2020 N N . ALA A 1 249 ? 1.080 1.369 4.058 1.00 94.75 249 ALA A N 1
ATOM 2021 C CA . ALA A 1 249 ? 1.489 2.273 2.988 1.00 94.75 249 ALA A CA 1
ATOM 2022 C C . ALA A 1 249 ? 2.822 1.841 2.363 1.00 94.75 249 ALA A C 1
ATOM 2024 O O . ALA A 1 249 ? 2.904 1.769 1.139 1.00 94.75 249 ALA A O 1
ATOM 2025 N N . LEU A 1 250 ? 3.824 1.482 3.176 1.00 94.25 250 LEU A N 1
ATOM 2026 C CA . LEU A 1 250 ? 5.111 0.975 2.683 1.00 94.25 250 LEU A CA 1
ATOM 2027 C C . LEU A 1 250 ? 4.935 -0.261 1.793 1.00 94.25 250 LEU A C 1
ATOM 2029 O O . LEU A 1 250 ? 5.538 -0.350 0.726 1.00 94.25 250 LEU A O 1
ATOM 2033 N N . PHE A 1 251 ? 4.069 -1.188 2.199 1.00 93.75 251 PHE A N 1
ATOM 2034 C CA . PHE A 1 251 ? 3.785 -2.403 1.437 1.00 93.75 251 PHE A CA 1
ATOM 2035 C C . PHE A 1 251 ? 3.076 -2.093 0.112 1.00 93.75 251 PHE A C 1
ATOM 2037 O O . PHE A 1 251 ? 3.392 -2.689 -0.916 1.00 93.75 251 PHE A O 1
ATOM 2044 N N . GLU A 1 252 ? 2.158 -1.123 0.101 1.00 93.31 252 GLU A N 1
ATOM 2045 C CA . GLU A 1 252 ? 1.490 -0.668 -1.126 1.00 93.31 252 GLU A CA 1
ATOM 2046 C C . GLU A 1 252 ? 2.435 0.030 -2.115 1.00 93.31 252 GLU A C 1
ATOM 2048 O O . GLU A 1 252 ? 2.128 0.080 -3.305 1.00 93.31 252 GLU A O 1
ATOM 2053 N N . HIS A 1 253 ? 3.576 0.549 -1.657 1.00 89.56 253 HIS A N 1
ATOM 2054 C CA . HIS A 1 253 ? 4.558 1.213 -2.515 1.00 89.56 253 HIS A CA 1
ATOM 2055 C C . HIS A 1 253 ? 5.447 0.254 -3.315 1.00 89.56 253 HIS A C 1
ATOM 2057 O O . HIS A 1 253 ? 6.122 0.701 -4.245 1.00 89.56 253 HIS A O 1
ATOM 2063 N N . ILE A 1 254 ? 5.450 -1.043 -2.995 1.00 90.50 254 ILE A N 1
ATOM 2064 C CA . ILE A 1 254 ? 6.218 -2.034 -3.752 1.00 90.50 254 ILE A CA 1
ATOM 2065 C C . ILE A 1 254 ? 5.569 -2.190 -5.139 1.00 90.50 254 ILE A C 1
ATOM 2067 O O . ILE A 1 254 ? 4.398 -2.568 -5.213 1.00 90.50 254 ILE A O 1
ATOM 2071 N N . PRO A 1 255 ? 6.274 -1.923 -6.253 1.00 87.69 255 PRO A N 1
ATOM 2072 C CA . PRO A 1 255 ? 5.677 -2.016 -7.582 1.00 87.69 255 PRO A CA 1
ATOM 2073 C C . PRO A 1 255 ? 5.104 -3.409 -7.854 1.00 87.69 255 PRO A C 1
ATOM 2075 O O . PRO A 1 255 ? 5.744 -4.415 -7.549 1.00 87.69 255 PRO A O 1
ATOM 2078 N N . ILE A 1 256 ? 3.909 -3.464 -8.450 1.00 89.56 256 ILE A N 1
ATOM 2079 C CA . ILE A 1 256 ? 3.133 -4.683 -8.751 1.00 89.56 256 ILE A CA 1
ATOM 2080 C C . ILE A 1 256 ? 2.667 -5.439 -7.496 1.00 89.56 256 ILE A C 1
ATOM 2082 O O . ILE A 1 256 ? 1.463 -5.636 -7.322 1.00 89.56 256 ILE A O 1
ATOM 2086 N N . LEU A 1 257 ? 3.581 -5.828 -6.601 1.00 91.81 257 LEU A N 1
ATOM 2087 C CA . LEU A 1 257 ? 3.263 -6.532 -5.355 1.00 91.81 257 LEU A CA 1
ATOM 2088 C C . LEU A 1 257 ? 2.335 -5.710 -4.460 1.00 91.81 257 LEU A C 1
ATOM 2090 O O . LEU A 1 257 ? 1.415 -6.267 -3.868 1.00 91.81 257 LEU A O 1
ATOM 2094 N N . GLY A 1 258 ? 2.489 -4.388 -4.440 1.00 91.56 258 GLY A N 1
ATOM 2095 C CA . GLY A 1 258 ? 1.642 -3.455 -3.702 1.00 91.56 258 GLY A CA 1
ATOM 2096 C C . GLY A 1 258 ? 0.155 -3.573 -4.041 1.00 91.56 258 GLY A C 1
ATOM 2097 O O . GLY A 1 258 ? -0.692 -3.370 -3.173 1.00 91.56 258 GLY A O 1
ATOM 2098 N N . LEU A 1 259 ? -0.198 -3.997 -5.262 1.00 92.56 259 LEU A N 1
ATOM 2099 C CA . LEU A 1 259 ? -1.593 -4.250 -5.641 1.00 92.56 259 LEU A CA 1
ATOM 2100 C C . LEU A 1 259 ? -2.173 -5.437 -4.869 1.00 92.56 259 LEU A C 1
ATOM 2102 O O . LEU A 1 259 ? -3.286 -5.345 -4.348 1.00 92.56 259 LEU A O 1
ATOM 2106 N N . VAL A 1 260 ? -1.410 -6.523 -4.748 1.00 93.25 260 VAL A N 1
ATOM 2107 C CA . VAL A 1 260 ? -1.791 -7.706 -3.964 1.00 93.25 260 VAL A CA 1
ATOM 2108 C C . VAL A 1 260 ? -1.745 -7.380 -2.473 1.00 93.25 260 VAL A C 1
ATOM 2110 O O . VAL A 1 260 ? -2.691 -7.671 -1.740 1.00 93.25 260 VAL A O 1
ATOM 2113 N N . LEU A 1 261 ? -0.697 -6.683 -2.031 1.00 94.62 261 LEU A N 1
ATOM 2114 C CA . LEU A 1 261 ? -0.533 -6.284 -0.638 1.00 94.62 261 LEU A CA 1
ATOM 2115 C C . LEU A 1 261 ? -1.636 -5.321 -0.177 1.00 94.62 261 LEU A C 1
ATOM 2117 O O . LEU A 1 261 ? -2.064 -5.395 0.966 1.00 94.62 261 LEU A O 1
ATOM 2121 N N . SER A 1 262 ? -2.213 -4.512 -1.069 1.00 94.50 262 SER A N 1
ATOM 2122 C CA . SER A 1 262 ? -3.388 -3.687 -0.748 1.00 94.50 262 SER A CA 1
ATOM 2123 C C . SER A 1 262 ? -4.644 -4.506 -0.405 1.00 94.50 262 SER A C 1
ATOM 2125 O O . SER A 1 262 ? -5.527 -4.025 0.309 1.00 94.50 262 SER A O 1
ATOM 2127 N N . ILE A 1 263 ? -4.751 -5.738 -0.919 1.00 94.50 263 ILE A N 1
ATOM 2128 C CA . ILE A 1 263 ? -5.810 -6.692 -0.561 1.00 94.50 263 ILE A CA 1
ATOM 2129 C C . ILE A 1 263 ? -5.457 -7.353 0.773 1.00 94.50 263 ILE A C 1
ATOM 2131 O O . ILE A 1 263 ? -6.293 -7.403 1.669 1.00 94.50 263 ILE A O 1
ATOM 2135 N N . SER A 1 264 ? -4.203 -7.772 0.942 1.00 94.69 264 SER A N 1
ATOM 2136 C CA . SER A 1 264 ? -3.679 -8.278 2.217 1.00 94.69 264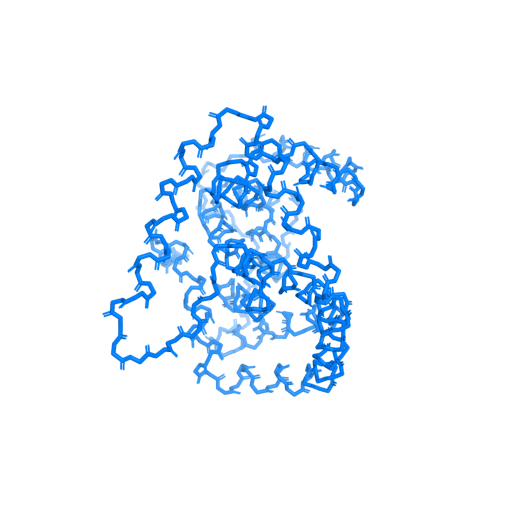 SER A CA 1
ATOM 2137 C C . SER A 1 264 ? -3.901 -7.296 3.375 1.00 94.69 264 SER A C 1
ATOM 2139 O O . SER A 1 264 ? -4.378 -7.687 4.435 1.00 94.69 264 SER A O 1
ATOM 2141 N N . ASN A 1 265 ? -3.661 -6.000 3.167 1.00 95.69 265 ASN A N 1
ATOM 2142 C CA . ASN A 1 265 ? -3.885 -4.960 4.174 1.00 95.69 265 ASN A CA 1
ATOM 2143 C C . ASN A 1 265 ? -5.348 -4.910 4.641 1.00 95.69 265 ASN A C 1
ATOM 2145 O O . ASN A 1 265 ? -5.617 -4.572 5.789 1.00 95.69 265 ASN A O 1
ATOM 2149 N N . ARG A 1 266 ? -6.308 -5.272 3.775 1.00 94.12 266 ARG A N 1
ATOM 2150 C CA . ARG A 1 266 ? -7.728 -5.391 4.147 1.00 94.12 266 ARG A CA 1
ATOM 2151 C C . ARG A 1 266 ? -8.013 -6.625 4.987 1.00 94.12 266 ARG A C 1
ATOM 2153 O O . ARG A 1 266 ? -8.864 -6.546 5.861 1.00 94.12 266 ARG A O 1
ATOM 2160 N N . VAL A 1 267 ? -7.307 -7.723 4.729 1.00 93.12 267 VAL A N 1
ATOM 2161 C CA . VAL A 1 267 ? -7.346 -8.933 5.562 1.00 93.12 267 VAL A CA 1
ATOM 2162 C C . VAL A 1 267 ? -6.732 -8.646 6.934 1.00 93.12 267 VAL A C 1
ATOM 2164 O O . VAL A 1 267 ? -7.294 -9.048 7.941 1.00 93.12 267 VAL A O 1
ATOM 2167 N N . GLY A 1 268 ? -5.619 -7.909 6.994 1.00 90.62 268 GLY A N 1
ATOM 2168 C CA . GLY A 1 268 ? -4.993 -7.501 8.257 1.00 90.62 268 GLY A CA 1
ATOM 2169 C C . GLY A 1 268 ? -5.854 -6.544 9.089 1.00 90.62 268 GLY A C 1
ATOM 2170 O O . GLY A 1 268 ? -5.830 -6.607 10.312 1.00 90.62 268 GLY A O 1
ATOM 2171 N N . ALA A 1 269 ? -6.636 -5.688 8.426 1.00 90.62 269 ALA A N 1
ATOM 2172 C CA . ALA A 1 269 ? -7.559 -4.742 9.058 1.00 90.62 269 ALA A CA 1
ATOM 2173 C C . ALA A 1 269 ? -8.876 -5.373 9.564 1.00 90.62 269 ALA A C 1
ATOM 2175 O O . ALA A 1 269 ? -9.626 -4.726 10.295 1.00 90.62 269 ALA A O 1
ATOM 2176 N N . ALA A 1 270 ? -9.206 -6.587 9.119 1.00 85.94 270 ALA A N 1
ATOM 2177 C CA . ALA A 1 270 ? -10.385 -7.350 9.541 1.00 85.94 270 ALA A CA 1
ATOM 2178 C C . ALA A 1 270 ? -10.038 -8.276 10.707 1.00 85.94 270 ALA A C 1
ATOM 2180 O O . ALA A 1 270 ? -10.869 -8.464 11.630 1.00 85.94 270 ALA A O 1
#

Foldseek 3Di:
DPDPDPPQLQCLLVVLVVCCVPPCLQVVVLCVLCVVLLVVLLVVLVVVLVVCLVVLLVVLCCCVVVVCVVPVVVVVVVVVQVVQVVVQVPDPDRPCPDRPSVVVSVVVSLQVSLVSSCVSCVVSLVVSLVVLLVSLVVVVVDDLVNLEADDDPDPDFPLVVLVVVLVVVVVCVVVVDVVVVCCCLPPVCVVVVVPPCRSVQVVLQVCQLVQLLVLCVVSCVSNVPDSSRSSRVCVVCVVSSSSNSSSLSSQLPPRPSNSVSSSSSSSSSD